Protein AF-A0A2D7VZ46-F1 (afdb_monomer_lite)

Radius of gyration: 27.9 Å; chains: 1; bounding box: 77×89×72 Å

Sequence (315 aa):
MMPGIFTQQQQSPNLGEANMAHLMALSQQGNPTLSHGALIEQATSQAAMQEMAQNQNIEVPKVNFYPSRHPDPRKARKQDIKQAYRLLRPTKRHFLNPWRLFFQRKYRYAKDTGTCVVDGCDCAELIKIENLYAKICDEDTGKSLWEMYWQNPITEEPEAFVARENVTSGRKLRGTYCPEHLHLYHLLVKWEKEQEKMDEANPRRLRDRVKQGVSMVTVPVASVVKKDPTPPMLEKYEPFFAQLQKDANKTDGITIIHHANQLTGLNDVTMVVFDLRIFQHELEMSNTPTAAFQALMEQQMNANTQLQQPSPGDE

Secondary structure (DSSP, 8-state):
-PPP-------PPPGGG--HHHHHHHHTSS-TTS-HHHHHHHHHHHHHHHHHHHHHT-------------SSHHHHHHHHHHHHHHHSSPPBPPTT-HHHHHS---BSS-S-TTBBTTT--BHHHHHHH--HHHH-B-TTT--BHHHHHSB-TTT--B-----EEETTEEEEPS-B--HHHHHHHHHHHHHHHHHHHHHHS-THHHHHHHHTT-------GGGG-------TTTGGGHHHHHHHHHHHTT-TTEEEEEEE-TTT-SEEEEEEEE-HHHHHHHHHHHHS--HHHHHHHHHHHHHHHTT--PPPPP-

Structure (mmCIF, N/CA/C/O backbone):
data_AF-A0A2D7VZ46-F1
#
_entry.id   AF-A0A2D7VZ46-F1
#
loop_
_atom_site.group_PDB
_atom_site.id
_atom_site.type_symbol
_atom_site.label_atom_id
_atom_site.label_alt_id
_atom_site.label_comp_id
_atom_site.label_asym_id
_atom_site.label_entity_id
_atom_site.label_seq_id
_atom_site.pdbx_PDB_ins_code
_atom_site.Cartn_x
_atom_site.Cartn_y
_atom_site.Cartn_z
_atom_site.occupancy
_atom_site.B_iso_or_equiv
_atom_site.auth_seq_id
_atom_site.auth_comp_id
_atom_site.auth_asym_id
_atom_site.auth_atom_id
_atom_site.pdbx_PDB_model_num
ATOM 1 N N . MET A 1 1 ? 7.883 45.590 10.472 1.00 38.81 1 MET A N 1
ATOM 2 C CA . MET A 1 1 ? 8.340 44.701 9.383 1.00 38.81 1 MET A CA 1
ATOM 3 C C . MET A 1 1 ? 9.152 43.586 10.021 1.00 38.81 1 MET A C 1
ATOM 5 O O . MET A 1 1 ? 10.224 43.862 10.533 1.00 38.81 1 MET A O 1
ATOM 9 N N . MET A 1 2 ? 8.588 42.381 10.112 1.00 35.59 2 MET A N 1
ATOM 10 C CA . MET A 1 2 ? 9.277 41.200 10.650 1.00 35.59 2 MET A CA 1
ATOM 11 C C . MET A 1 2 ? 10.018 40.499 9.499 1.00 35.59 2 MET A C 1
ATOM 13 O O . MET A 1 2 ? 9.416 40.345 8.433 1.00 35.59 2 MET A O 1
ATOM 17 N N . PRO A 1 3 ? 11.288 40.097 9.668 1.00 40.53 3 PRO A N 1
ATOM 18 C CA . PRO A 1 3 ? 12.041 39.407 8.629 1.00 40.53 3 PRO A CA 1
ATOM 19 C C . PRO A 1 3 ? 11.469 38.003 8.403 1.00 40.53 3 PRO A C 1
ATOM 21 O O . PRO A 1 3 ? 11.273 37.231 9.341 1.00 40.53 3 PRO A O 1
ATOM 24 N N . GLY A 1 4 ? 11.174 37.690 7.141 1.00 37.03 4 GLY A N 1
ATOM 25 C CA . GLY A 1 4 ? 10.715 36.373 6.722 1.00 37.03 4 GLY A CA 1
ATOM 26 C C . GLY A 1 4 ? 11.811 35.333 6.925 1.00 37.03 4 GLY A C 1
ATOM 27 O O . GLY A 1 4 ? 12.902 35.448 6.369 1.00 37.03 4 GLY A O 1
ATOM 28 N N . ILE A 1 5 ? 11.505 34.307 7.716 1.00 38.38 5 ILE A N 1
ATOM 29 C CA . ILE A 1 5 ? 12.330 33.109 7.849 1.00 38.38 5 ILE A CA 1
ATOM 30 C C . ILE A 1 5 ? 12.202 32.335 6.534 1.00 38.38 5 ILE A C 1
ATOM 32 O O . ILE A 1 5 ? 11.215 31.641 6.296 1.00 38.38 5 ILE A O 1
ATOM 36 N N . PHE A 1 6 ? 13.200 32.481 5.665 1.00 39.78 6 PHE A N 1
ATOM 37 C CA . PHE A 1 6 ? 13.430 31.555 4.566 1.00 39.78 6 PHE A CA 1
ATOM 38 C C . PHE A 1 6 ? 13.901 30.227 5.161 1.00 39.78 6 PHE A C 1
ATOM 40 O O . PHE A 1 6 ? 15.035 30.096 5.617 1.00 39.78 6 PHE A O 1
ATOM 47 N N . THR A 1 7 ? 13.025 29.228 5.171 1.00 38.38 7 THR A N 1
ATOM 48 C CA . THR A 1 7 ? 13.418 27.838 5.382 1.00 38.38 7 THR A CA 1
ATOM 49 C C . THR A 1 7 ? 14.241 27.392 4.177 1.00 38.38 7 THR A C 1
ATOM 51 O O . THR A 1 7 ? 13.708 27.177 3.090 1.00 38.38 7 THR A O 1
ATOM 54 N N . GLN A 1 8 ? 15.559 27.271 4.359 1.00 35.22 8 GLN A N 1
ATOM 55 C CA . GLN A 1 8 ? 16.423 26.558 3.422 1.00 35.22 8 GLN A CA 1
ATOM 56 C C . GLN A 1 8 ? 15.864 25.143 3.233 1.00 35.22 8 GLN A C 1
ATOM 58 O O . GLN A 1 8 ? 15.856 24.334 4.162 1.00 35.22 8 GLN A O 1
ATOM 63 N N . GLN A 1 9 ? 15.383 24.841 2.027 1.00 39.19 9 GLN A N 1
ATOM 64 C CA . GLN A 1 9 ? 15.179 23.467 1.586 1.00 39.19 9 GLN A CA 1
ATOM 65 C C . GLN A 1 9 ? 16.557 22.803 1.510 1.00 39.19 9 GLN A C 1
ATOM 67 O O . GLN A 1 9 ? 17.259 22.916 0.510 1.00 39.19 9 GLN A O 1
ATOM 72 N N . GLN A 1 10 ? 16.962 22.140 2.593 1.00 44.00 10 GLN A N 1
ATOM 73 C CA . GLN A 1 10 ? 18.053 21.172 2.558 1.00 44.00 10 GLN A CA 1
ATOM 74 C C . GLN A 1 10 ? 17.704 20.128 1.493 1.00 44.00 10 GLN A C 1
ATOM 76 O O . GLN A 1 10 ? 16.718 19.397 1.637 1.00 44.00 10 GLN A O 1
ATOM 81 N N . GLN A 1 11 ? 18.490 20.086 0.415 1.00 47.16 11 GLN A N 1
ATOM 82 C CA . GLN A 1 11 ? 18.465 18.987 -0.544 1.00 47.16 11 GLN A CA 1
ATOM 83 C C . GLN A 1 11 ? 18.684 17.701 0.248 1.00 47.16 11 GLN A C 1
ATOM 85 O O . GLN A 1 11 ? 19.738 17.491 0.844 1.00 47.16 11 GLN A O 1
ATOM 90 N N . SER A 1 12 ? 17.622 16.912 0.365 1.00 57.16 12 SER A N 1
ATOM 91 C CA . SER A 1 12 ? 17.642 15.701 1.170 1.00 57.16 12 SER A CA 1
ATOM 92 C C . SER A 1 12 ? 18.398 14.627 0.392 1.00 57.16 12 SER A C 1
ATOM 94 O O . SER A 1 12 ? 18.127 14.464 -0.801 1.00 57.16 12 SER A O 1
ATOM 96 N N . PRO A 1 13 ? 19.357 13.927 1.019 1.00 60.00 13 PRO A N 1
ATOM 97 C CA . PRO A 1 13 ? 20.094 12.877 0.348 1.00 60.00 13 PRO A CA 1
ATOM 98 C C . PRO A 1 13 ? 19.153 11.747 -0.079 1.00 60.00 13 PRO A C 1
ATOM 100 O O . PRO A 1 13 ? 18.067 11.525 0.465 1.00 60.00 13 PRO A O 1
ATOM 103 N N . ASN A 1 14 ? 19.599 11.056 -1.112 1.00 69.12 14 ASN A N 1
ATOM 104 C CA . ASN A 1 14 ? 19.020 9.849 -1.662 1.00 69.12 14 ASN A CA 1
ATOM 105 C C . ASN A 1 14 ? 18.855 8.764 -0.581 1.00 69.12 14 ASN A C 1
ATOM 107 O O . ASN A 1 14 ? 19.833 8.426 0.071 1.00 69.12 14 ASN A O 1
ATOM 111 N N . LEU A 1 15 ? 17.661 8.170 -0.428 1.00 66.56 15 LEU A N 1
ATOM 112 C CA . LEU A 1 15 ? 17.420 7.137 0.600 1.00 66.56 15 LEU A CA 1
ATOM 113 C C . LEU A 1 15 ? 18.315 5.896 0.437 1.00 66.56 15 LEU A C 1
ATOM 115 O O . LEU A 1 15 ? 18.923 5.470 1.410 1.00 66.56 15 LEU A O 1
ATOM 119 N N . GLY A 1 16 ? 18.475 5.376 -0.784 1.00 63.00 16 GLY A N 1
ATOM 120 C CA . GLY A 1 16 ? 19.401 4.262 -1.053 1.00 63.00 16 GLY A CA 1
ATOM 121 C C . GLY A 1 16 ? 20.890 4.544 -0.781 1.00 63.00 16 GLY A C 1
ATOM 122 O O . GLY A 1 16 ? 21.670 3.609 -0.697 1.00 63.00 16 GLY A O 1
ATOM 123 N N . GLU A 1 17 ? 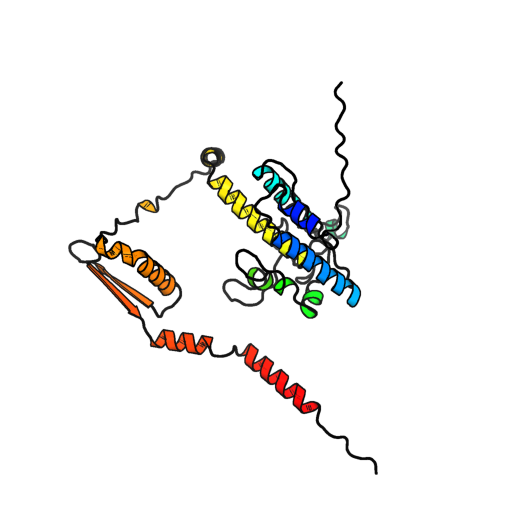21.291 5.809 -0.610 1.00 70.56 17 GLU A N 1
ATOM 124 C CA . GLU A 1 17 ? 22.666 6.215 -0.255 1.00 70.56 17 GLU A CA 1
ATOM 125 C C . GLU A 1 17 ? 22.731 6.813 1.163 1.00 70.56 17 GLU A C 1
ATOM 127 O O . GLU A 1 17 ? 23.768 7.317 1.602 1.00 70.56 17 GLU A O 1
ATOM 132 N N . ALA A 1 18 ? 21.606 6.820 1.885 1.00 73.25 18 ALA A N 1
ATOM 133 C CA . ALA A 1 18 ? 21.522 7.441 3.191 1.00 73.25 18 ALA A CA 1
ATOM 134 C C . ALA A 1 18 ? 22.285 6.603 4.219 1.00 73.25 18 ALA A C 1
ATOM 136 O O . ALA A 1 18 ? 22.065 5.404 4.372 1.00 73.25 18 ALA A O 1
ATOM 137 N N . ASN A 1 19 ? 23.161 7.262 4.977 1.00 78.94 19 ASN A N 1
ATOM 138 C CA . ASN A 1 19 ? 23.841 6.632 6.100 1.00 78.94 19 ASN A CA 1
ATOM 139 C C . ASN A 1 19 ? 22.804 6.170 7.147 1.00 78.94 19 ASN A C 1
ATOM 141 O O . ASN A 1 19 ? 21.803 6.853 7.373 1.00 78.94 19 ASN A O 1
ATOM 145 N N . MET A 1 20 ? 23.057 5.052 7.830 1.00 76.62 20 MET A N 1
ATOM 146 C CA . MET A 1 20 ? 22.178 4.484 8.861 1.00 76.62 20 MET A CA 1
ATOM 147 C C . MET A 1 20 ? 21.784 5.521 9.927 1.00 76.62 20 MET A C 1
ATOM 149 O O . MET A 1 20 ? 20.626 5.596 10.330 1.00 76.62 20 MET A O 1
ATOM 153 N N . ALA A 1 21 ? 22.713 6.399 10.319 1.00 75.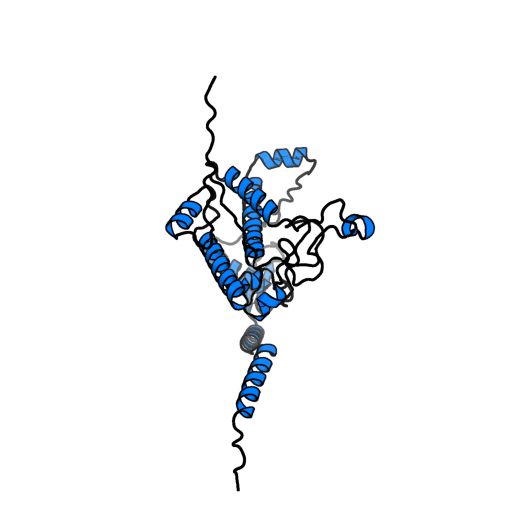38 21 ALA A N 1
ATOM 154 C CA . ALA A 1 21 ? 22.431 7.494 11.249 1.00 75.38 21 ALA A CA 1
ATOM 155 C C . ALA A 1 21 ? 21.380 8.490 10.714 1.00 75.38 21 ALA A C 1
ATOM 157 O O . ALA A 1 21 ? 20.596 9.046 11.482 1.00 75.38 21 ALA A O 1
ATOM 158 N N . HIS A 1 22 ? 21.337 8.708 9.397 1.00 81.44 22 HIS A N 1
ATOM 159 C CA . HIS A 1 22 ? 20.335 9.555 8.754 1.00 81.44 22 HIS A CA 1
ATOM 160 C C . HIS A 1 22 ? 18.960 8.882 8.728 1.00 81.44 22 HIS A C 1
ATOM 162 O O . HIS A 1 22 ? 17.966 9.534 9.041 1.00 81.44 22 HIS A O 1
ATOM 168 N N . LEU A 1 23 ? 18.899 7.581 8.422 1.00 80.12 23 LEU A N 1
ATOM 169 C CA . LEU A 1 23 ? 17.650 6.811 8.459 1.00 80.12 23 LEU A CA 1
ATOM 170 C C . LEU A 1 23 ? 17.063 6.765 9.877 1.00 80.12 23 LEU A C 1
ATOM 172 O O . LEU A 1 23 ? 15.869 6.996 10.053 1.00 80.12 23 LEU A O 1
ATOM 176 N N . MET A 1 24 ? 17.910 6.589 10.896 1.00 81.88 24 MET A N 1
ATOM 177 C CA . MET A 1 24 ? 17.502 6.654 12.303 1.00 81.88 24 MET A CA 1
ATOM 178 C C . MET A 1 24 ? 17.000 8.046 12.707 1.00 81.88 24 MET A C 1
ATOM 180 O O . MET A 1 24 ? 16.018 8.176 13.438 1.00 81.88 24 MET A O 1
ATOM 184 N N . ALA A 1 25 ? 17.635 9.110 12.212 1.00 81.00 25 ALA A N 1
ATOM 185 C CA . ALA A 1 25 ? 17.162 10.469 12.454 1.00 81.00 25 ALA A CA 1
ATOM 186 C C . ALA A 1 25 ? 15.801 10.734 11.785 1.00 81.00 25 ALA A C 1
ATOM 188 O O . ALA A 1 25 ? 14.972 11.439 12.358 1.00 81.00 25 ALA A O 1
ATOM 189 N N . LEU A 1 26 ? 15.556 10.168 10.598 1.00 79.81 26 LEU A N 1
ATOM 190 C CA . LEU A 1 26 ? 14.271 10.275 9.902 1.00 79.81 26 LEU A CA 1
ATOM 191 C C . LEU A 1 26 ? 13.167 9.475 10.598 1.00 79.81 26 LEU A C 1
ATOM 193 O O . LEU A 1 26 ? 12.054 9.979 10.712 1.00 79.81 26 LEU A O 1
ATOM 197 N N . SER A 1 27 ? 13.462 8.280 11.118 1.00 80.94 27 SER A N 1
ATOM 198 C CA . SER A 1 27 ? 12.465 7.474 11.837 1.00 80.94 27 SER A CA 1
ATOM 199 C C . SER A 1 27 ? 12.019 8.118 13.151 1.00 80.94 27 SER A C 1
ATOM 201 O O . SER A 1 27 ? 10.898 7.917 13.600 1.00 80.94 27 SER A O 1
ATOM 203 N N . GLN A 1 28 ? 12.884 8.916 13.784 1.00 79.00 28 GLN A N 1
ATOM 204 C CA . GLN A 1 28 ? 12.527 9.674 14.989 1.00 79.00 28 GLN A CA 1
ATOM 205 C C . GLN A 1 28 ? 11.705 10.939 14.681 1.00 79.00 28 GLN A C 1
ATOM 207 O O . GLN A 1 28 ? 11.200 11.589 15.599 1.00 79.00 28 GLN A O 1
ATOM 212 N N . GLN A 1 29 ? 11.560 11.315 13.406 1.00 71.62 29 GLN A N 1
ATOM 213 C CA . GLN A 1 29 ? 10.872 12.538 13.006 1.00 71.62 29 GLN A CA 1
ATOM 214 C C . GLN A 1 29 ? 9.389 12.289 12.701 1.00 71.62 29 GLN A C 1
ATOM 216 O O . GLN A 1 29 ? 9.016 11.727 11.678 1.00 71.62 29 GLN A O 1
ATOM 221 N N . GLY A 1 30 ? 8.534 12.815 13.583 1.00 56.03 30 GLY A N 1
ATOM 222 C CA . GLY A 1 30 ? 7.168 13.264 13.282 1.00 56.03 30 GLY A CA 1
ATOM 223 C C . GLY A 1 30 ? 6.079 12.194 13.184 1.00 56.03 30 GLY A C 1
ATOM 224 O O . GLY A 1 30 ? 4.978 12.427 13.687 1.00 56.03 30 GLY A O 1
ATOM 225 N N . ASN A 1 31 ? 6.350 11.032 12.589 1.00 70.19 31 ASN A N 1
ATOM 226 C CA . ASN A 1 31 ? 5.349 9.979 12.435 1.00 70.19 31 ASN A CA 1
ATOM 227 C C . ASN A 1 31 ? 5.753 8.697 13.184 1.00 70.19 31 ASN A C 1
ATOM 229 O O . ASN A 1 31 ? 6.589 7.949 12.686 1.00 70.19 31 ASN A O 1
ATOM 233 N N . PRO A 1 32 ? 5.143 8.392 14.349 1.00 67.69 32 PRO A N 1
ATOM 234 C CA . PRO A 1 32 ? 5.510 7.219 15.151 1.00 67.69 32 PRO A CA 1
ATOM 235 C C . PRO A 1 32 ? 5.178 5.882 14.470 1.00 67.69 32 PRO A C 1
ATOM 237 O O . PRO A 1 32 ? 5.531 4.830 14.985 1.00 67.69 32 PRO A O 1
ATOM 240 N N . THR A 1 33 ? 4.464 5.921 13.345 1.00 70.06 33 THR A N 1
ATOM 241 C CA . THR A 1 33 ? 3.973 4.749 12.613 1.00 70.06 33 THR A CA 1
ATOM 242 C C . THR A 1 33 ? 4.889 4.366 11.456 1.00 70.06 33 THR A C 1
ATOM 244 O O . THR A 1 33 ? 4.681 3.333 10.826 1.00 70.06 33 THR A O 1
ATOM 247 N N . LEU A 1 34 ? 5.879 5.207 11.149 1.00 75.44 34 LEU A N 1
ATOM 248 C CA . LEU A 1 34 ? 6.966 4.860 10.254 1.00 75.44 34 LEU A CA 1
ATOM 249 C C . LEU A 1 34 ? 8.152 4.426 11.112 1.00 75.44 34 LEU A C 1
ATOM 251 O O . LEU A 1 34 ? 8.887 5.249 11.660 1.00 75.44 34 LEU A O 1
ATOM 255 N N . SER A 1 35 ? 8.304 3.116 11.249 1.00 80.88 35 SER A N 1
ATOM 256 C CA . SER A 1 35 ? 9.401 2.529 11.997 1.00 80.88 35 SER A CA 1
ATOM 257 C C . SER A 1 35 ? 10.734 2.721 11.270 1.00 80.88 35 SER A C 1
ATOM 259 O O . SER A 1 35 ? 10.824 2.985 10.068 1.00 80.88 35 SER A O 1
ATOM 261 N N . HIS A 1 36 ? 11.809 2.583 12.038 1.00 82.12 36 HIS A N 1
ATOM 262 C CA . HIS A 1 36 ? 13.161 2.577 11.500 1.00 82.12 36 HIS A CA 1
ATOM 263 C C . HIS A 1 36 ? 13.390 1.423 10.517 1.00 82.12 36 HIS A C 1
ATOM 265 O O . HIS A 1 36 ? 14.075 1.619 9.515 1.00 82.12 36 HIS A O 1
ATOM 271 N N . GLY A 1 37 ? 12.821 0.244 10.779 1.00 81.56 37 GLY A N 1
ATOM 272 C CA . GLY A 1 37 ? 13.007 -0.894 9.888 1.00 81.56 37 GLY A CA 1
ATOM 273 C C . GLY A 1 37 ? 12.245 -0.722 8.573 1.00 81.56 37 GLY A C 1
ATOM 274 O O . GLY A 1 37 ? 12.857 -0.951 7.540 1.00 81.56 37 GLY A O 1
ATOM 275 N N . ALA A 1 38 ? 11.044 -0.129 8.556 1.00 80.56 38 ALA A N 1
ATOM 276 C CA . ALA A 1 38 ? 10.352 0.216 7.307 1.00 80.56 38 ALA A CA 1
ATOM 277 C C . ALA A 1 38 ? 11.201 1.132 6.398 1.00 80.56 38 ALA A C 1
ATOM 279 O O . ALA A 1 38 ? 11.242 0.967 5.179 1.00 80.56 38 ALA A O 1
ATOM 280 N N . LEU A 1 39 ? 11.942 2.084 6.982 1.00 81.81 39 LEU A N 1
ATOM 281 C CA . LEU A 1 39 ? 12.882 2.923 6.228 1.00 81.81 39 LEU A CA 1
ATOM 282 C C . LEU A 1 39 ? 14.112 2.149 5.729 1.00 81.81 39 LEU A C 1
ATOM 284 O O . LEU A 1 39 ? 14.588 2.417 4.624 1.00 81.81 39 LEU A O 1
ATOM 288 N N . ILE A 1 40 ? 14.628 1.202 6.516 1.00 84.12 40 ILE A N 1
ATOM 289 C CA . ILE A 1 40 ? 15.721 0.315 6.089 1.00 84.12 40 ILE A CA 1
ATOM 290 C C . ILE A 1 40 ? 15.256 -0.607 4.965 1.00 84.12 40 ILE A C 1
ATOM 292 O O . ILE A 1 40 ? 15.974 -0.779 3.986 1.00 84.12 40 ILE A O 1
ATOM 296 N N . GLU A 1 41 ? 14.068 -1.186 5.062 1.00 82.56 41 GLU A N 1
ATOM 297 C CA . GLU A 1 41 ? 13.484 -2.036 4.026 1.00 82.56 41 GLU A CA 1
ATOM 298 C C . GLU A 1 41 ? 13.310 -1.262 2.724 1.00 82.56 41 GLU A C 1
ATOM 300 O O . GLU A 1 41 ? 13.690 -1.740 1.656 1.00 82.56 41 GLU A O 1
ATOM 305 N N . GLN A 1 42 ? 12.842 -0.016 2.798 1.00 81.50 42 GLN A N 1
ATOM 306 C CA . GLN A 1 42 ? 12.776 0.844 1.622 1.00 81.50 42 GLN A CA 1
ATOM 307 C C . GLN A 1 42 ? 14.172 1.135 1.039 1.00 81.50 42 GLN A C 1
ATOM 309 O O . GLN A 1 42 ? 14.348 1.096 -0.181 1.00 81.50 42 GLN A O 1
ATOM 314 N N . ALA A 1 43 ? 15.175 1.399 1.883 1.00 82.75 43 ALA A N 1
ATOM 315 C CA . ALA A 1 43 ? 16.547 1.657 1.439 1.00 82.75 43 ALA A CA 1
ATOM 316 C C . ALA A 1 43 ? 17.218 0.411 0.828 1.00 82.75 43 ALA A C 1
ATOM 318 O O . ALA A 1 43 ? 17.878 0.505 -0.206 1.00 82.75 43 ALA A O 1
ATOM 319 N N . THR A 1 44 ? 17.014 -0.763 1.424 1.00 82.62 44 THR A N 1
ATOM 320 C CA . THR A 1 44 ? 17.530 -2.049 0.924 1.00 82.62 44 THR A CA 1
ATOM 321 C C . THR A 1 44 ? 16.847 -2.455 -0.377 1.00 82.62 44 THR A C 1
ATOM 323 O O . THR A 1 44 ? 17.526 -2.877 -1.310 1.00 82.62 44 THR A O 1
ATOM 326 N N . SER A 1 45 ? 15.536 -2.231 -0.497 1.00 77.00 45 SER A N 1
ATOM 327 C CA . SER A 1 45 ? 14.790 -2.424 -1.747 1.00 77.00 45 SER A CA 1
ATOM 328 C C . SER A 1 45 ? 15.321 -1.530 -2.867 1.00 77.00 45 SER A C 1
ATOM 330 O O . SER A 1 45 ? 15.499 -1.991 -3.993 1.00 77.00 45 SER A O 1
ATOM 332 N N . GLN A 1 46 ? 15.626 -0.267 -2.545 1.00 82.75 46 GLN A N 1
ATOM 333 C CA . GLN A 1 46 ? 16.246 0.683 -3.473 1.00 82.75 46 GLN A CA 1
ATOM 334 C C . GLN A 1 46 ? 17.619 0.216 -3.945 1.00 82.75 46 GLN A C 1
ATOM 336 O O . GLN A 1 46 ? 17.906 0.282 -5.139 1.00 82.75 46 GLN A O 1
ATOM 341 N N . ALA A 1 47 ? 18.461 -0.248 -3.022 1.00 83.62 47 ALA A N 1
ATOM 342 C CA . ALA A 1 47 ? 19.792 -0.746 -3.349 1.00 83.62 47 ALA A CA 1
ATOM 343 C C . ALA A 1 47 ? 19.718 -1.991 -4.248 1.00 83.62 47 ALA A C 1
ATOM 345 O O . ALA A 1 47 ? 20.353 -2.018 -5.300 1.00 83.62 47 ALA A O 1
ATOM 346 N N . ALA A 1 48 ? 18.873 -2.965 -3.895 1.00 82.00 48 ALA A N 1
ATOM 347 C CA . ALA A 1 48 ? 18.686 -4.187 -4.677 1.00 82.00 48 ALA A CA 1
ATOM 348 C C . ALA A 1 48 ? 18.175 -3.888 -6.094 1.00 82.00 48 ALA A C 1
ATOM 350 O O . ALA A 1 48 ? 18.665 -4.437 -7.078 1.00 82.00 48 ALA A O 1
ATOM 351 N N . MET A 1 49 ? 17.224 -2.961 -6.227 1.00 78.69 49 MET A N 1
ATOM 352 C CA . MET A 1 49 ? 16.738 -2.560 -7.544 1.00 78.69 49 MET A CA 1
ATOM 353 C C . MET A 1 49 ? 17.782 -1.808 -8.375 1.00 78.69 49 MET A C 1
ATOM 355 O O . MET A 1 49 ? 17.823 -1.982 -9.591 1.00 78.69 49 MET A O 1
ATOM 359 N N . GLN A 1 50 ? 18.633 -0.992 -7.752 1.00 84.12 50 GLN A N 1
ATOM 360 C CA . GLN A 1 50 ? 19.716 -0.301 -8.457 1.00 84.12 50 GLN A CA 1
ATOM 361 C C . GLN A 1 50 ? 20.799 -1.265 -8.943 1.00 84.12 50 GLN A C 1
ATOM 363 O O . GLN A 1 50 ? 21.293 -1.103 -10.056 1.00 84.12 50 GLN A O 1
ATOM 368 N N . GLU A 1 51 ? 21.140 -2.278 -8.150 1.00 83.25 51 GLU A N 1
ATOM 369 C CA . GLU A 1 51 ? 22.065 -3.335 -8.566 1.00 83.25 51 GLU A CA 1
ATOM 370 C C . GLU A 1 51 ? 21.521 -4.083 -9.793 1.00 83.25 51 GLU A C 1
ATOM 372 O O . GLU A 1 51 ? 22.216 -4.263 -10.793 1.00 83.25 51 GLU A O 1
ATOM 377 N N . MET A 1 52 ? 20.230 -4.417 -9.775 1.00 75.75 52 MET A N 1
ATOM 378 C CA . MET A 1 52 ? 19.553 -5.062 -10.901 1.00 75.75 52 MET A CA 1
ATOM 379 C C . MET A 1 52 ? 19.495 -4.169 -12.145 1.00 75.75 52 MET A C 1
ATOM 381 O O . MET A 1 52 ? 19.731 -4.643 -13.259 1.00 75.75 52 MET A O 1
ATOM 385 N N . ALA A 1 53 ? 19.238 -2.871 -11.959 1.00 79.69 53 ALA A N 1
ATOM 386 C CA . ALA A 1 53 ? 19.265 -1.880 -13.031 1.00 79.69 53 ALA A CA 1
ATOM 387 C C . ALA A 1 53 ? 20.629 -1.843 -13.735 1.00 79.69 53 ALA A C 1
ATOM 389 O O . ALA A 1 53 ? 20.686 -1.831 -14.964 1.00 79.69 53 ALA A O 1
ATOM 390 N N . GLN A 1 54 ? 21.718 -1.868 -12.959 1.00 83.00 54 GLN A N 1
ATOM 391 C CA . GLN A 1 54 ? 23.089 -1.857 -13.478 1.00 83.00 54 GLN A CA 1
ATOM 392 C C . GLN A 1 54 ? 23.442 -3.158 -14.204 1.00 83.00 54 GLN A C 1
ATOM 394 O O . GLN A 1 54 ? 24.044 -3.114 -15.274 1.00 83.00 54 GLN A O 1
ATOM 399 N N . ASN A 1 55 ? 23.032 -4.306 -13.660 1.00 80.94 55 ASN A N 1
ATOM 400 C CA . ASN A 1 55 ? 23.366 -5.614 -14.226 1.00 80.94 55 ASN A CA 1
ATOM 401 C C . ASN A 1 55 ? 22.630 -5.908 -15.542 1.00 80.94 55 ASN A C 1
ATOM 403 O O . ASN A 1 55 ? 23.175 -6.579 -16.415 1.00 80.94 55 ASN A O 1
ATOM 407 N N . GLN A 1 56 ? 21.390 -5.432 -15.682 1.00 73.81 56 GLN A N 1
ATOM 408 C CA . GLN A 1 56 ? 20.495 -5.812 -16.784 1.00 73.81 56 GLN A CA 1
ATOM 409 C C . GLN A 1 56 ? 20.129 -4.641 -17.711 1.00 73.81 56 GLN A C 1
ATOM 411 O O . GLN A 1 56 ? 19.339 -4.816 -18.635 1.00 73.81 56 GLN A O 1
ATOM 416 N N . ASN A 1 57 ? 20.700 -3.448 -17.491 1.00 73.50 57 ASN A N 1
ATOM 417 C CA . ASN A 1 57 ? 20.365 -2.210 -18.211 1.00 73.50 57 ASN A CA 1
ATOM 418 C C . ASN A 1 57 ? 18.860 -1.873 -18.190 1.00 73.50 57 ASN A C 1
ATOM 420 O O . ASN A 1 57 ? 18.315 -1.346 -19.161 1.00 73.50 57 ASN A O 1
ATOM 424 N N . ILE A 1 58 ? 18.179 -2.179 -17.083 1.00 75.69 58 ILE A N 1
ATOM 425 C CA . ILE A 1 58 ? 16.758 -1.865 -16.891 1.00 75.69 58 ILE A CA 1
ATOM 426 C C . ILE A 1 58 ? 16.652 -0.508 -16.193 1.00 75.69 58 ILE A C 1
ATOM 428 O O . ILE A 1 58 ? 17.296 -0.270 -15.174 1.00 75.69 58 ILE A O 1
ATOM 432 N N . GLU A 1 59 ? 15.811 0.391 -16.704 1.00 69.31 59 GLU A N 1
ATOM 433 C CA . GLU A 1 59 ? 15.522 1.656 -16.027 1.00 69.31 59 GLU A CA 1
ATOM 434 C C . GLU A 1 59 ? 14.669 1.393 -14.780 1.00 69.31 59 GLU A C 1
ATOM 436 O O . GLU A 1 59 ? 13.458 1.162 -14.872 1.00 69.31 59 GLU A O 1
ATOM 441 N N . VAL A 1 60 ? 15.302 1.432 -13.603 1.00 70.38 60 VAL A N 1
ATOM 442 C CA . VAL A 1 60 ? 14.586 1.327 -12.332 1.00 70.38 60 VAL A CA 1
ATOM 443 C C . VAL A 1 60 ? 14.341 2.719 -11.736 1.00 70.38 60 VAL A C 1
ATOM 445 O O . VAL A 1 60 ? 15.277 3.439 -11.382 1.00 70.38 60 VAL A O 1
ATOM 448 N N . PRO A 1 61 ? 13.071 3.122 -11.619 1.00 70.69 61 PRO A N 1
ATOM 449 C CA . PRO A 1 61 ? 12.674 4.388 -11.033 1.00 70.69 61 PRO A CA 1
ATOM 450 C C . PRO A 1 61 ? 12.774 4.347 -9.510 1.00 70.69 61 PRO A C 1
ATOM 452 O O . PRO A 1 61 ? 12.400 3.375 -8.862 1.00 70.69 61 PRO A O 1
ATOM 455 N N . LYS A 1 62 ? 13.231 5.463 -8.944 1.00 78.44 62 LYS A N 1
ATOM 456 C CA . LYS A 1 62 ? 13.430 5.634 -7.508 1.00 78.44 62 LYS A CA 1
ATOM 457 C C . LYS A 1 62 ? 12.295 6.422 -6.863 1.00 78.44 62 LYS A C 1
ATOM 459 O O . LYS A 1 62 ? 11.980 7.537 -7.296 1.00 78.44 62 LYS A O 1
ATOM 464 N N . VAL A 1 63 ? 11.747 5.903 -5.769 1.00 80.06 63 VAL A N 1
ATOM 465 C CA . VAL A 1 63 ? 10.688 6.551 -4.990 1.00 80.06 63 VAL A CA 1
ATOM 466 C C . VAL A 1 63 ? 11.288 7.300 -3.803 1.00 80.06 63 VAL A C 1
ATOM 468 O O . VAL A 1 63 ? 11.592 6.745 -2.748 1.00 80.06 63 VAL A O 1
ATOM 471 N N . ASN A 1 64 ? 11.427 8.615 -3.958 1.00 81.62 64 ASN A N 1
ATOM 472 C CA . ASN A 1 64 ? 11.887 9.499 -2.887 1.00 81.62 64 ASN A CA 1
ATOM 473 C C . ASN A 1 64 ? 10.716 9.878 -1.965 1.00 81.62 64 ASN A C 1
ATOM 475 O O . ASN A 1 64 ? 10.044 10.897 -2.164 1.00 81.62 64 ASN A O 1
ATOM 479 N N . PHE A 1 65 ? 10.454 9.040 -0.964 1.00 84.00 65 PHE A N 1
ATOM 480 C CA . PHE A 1 65 ? 9.528 9.353 0.122 1.00 84.00 65 PHE A CA 1
ATOM 481 C C . PHE A 1 65 ? 10.298 9.944 1.309 1.00 84.00 65 PHE A C 1
ATOM 483 O O . PHE A 1 65 ? 11.335 9.423 1.692 1.00 84.00 65 PHE A O 1
ATOM 490 N N . TYR A 1 66 ? 9.800 11.031 1.895 1.00 82.81 66 TYR A N 1
ATOM 491 C CA . TYR A 1 66 ? 10.422 11.652 3.065 1.00 82.81 66 TYR A CA 1
ATOM 492 C C . TYR A 1 66 ? 9.355 11.875 4.128 1.00 82.81 66 TYR A C 1
ATOM 494 O O . TYR A 1 66 ? 8.361 12.530 3.814 1.00 82.81 66 TYR A O 1
ATOM 502 N N . PRO A 1 67 ? 9.551 11.382 5.358 1.00 84.31 67 PRO A N 1
ATOM 503 C CA . PRO A 1 67 ? 8.579 11.566 6.428 1.00 84.31 67 PRO A CA 1
ATOM 504 C C . PRO A 1 67 ? 8.428 13.045 6.788 1.00 84.31 67 PRO A C 1
ATOM 506 O O . PRO A 1 67 ? 9.396 13.817 6.771 1.00 84.31 67 PRO A O 1
ATOM 509 N N . SER A 1 68 ? 7.210 13.459 7.121 1.00 86.06 68 SER A N 1
ATOM 510 C CA . SER A 1 68 ? 6.927 14.824 7.538 1.00 86.06 68 SER A CA 1
ATOM 511 C C . SER A 1 68 ? 7.593 15.148 8.874 1.00 86.06 68 SER A C 1
ATOM 513 O O . SER A 1 68 ? 7.440 14.448 9.870 1.00 86.06 68 SER A O 1
ATOM 515 N N . ARG A 1 69 ? 8.252 16.310 8.929 1.00 84.75 69 ARG A N 1
ATOM 516 C CA . ARG A 1 69 ? 8.867 16.866 10.147 1.00 84.75 69 ARG A CA 1
ATOM 517 C C . ARG A 1 69 ? 7.886 17.648 11.026 1.00 84.75 69 ARG A C 1
ATOM 519 O O . ARG A 1 69 ? 8.300 18.478 11.834 1.00 84.75 69 ARG A O 1
ATOM 526 N N . HIS A 1 70 ? 6.582 17.479 10.823 1.00 85.25 70 HIS A N 1
ATOM 527 C CA . HIS A 1 70 ? 5.591 18.245 11.568 1.00 85.25 70 HIS A CA 1
ATOM 528 C C . HIS A 1 70 ? 5.577 17.808 13.053 1.00 85.25 70 HIS A C 1
ATOM 530 O O . HIS A 1 70 ? 5.532 16.611 13.320 1.00 85.25 70 HIS A O 1
ATOM 536 N N . PRO A 1 71 ? 5.570 18.740 14.032 1.00 84.75 71 PRO A N 1
ATOM 537 C CA . PRO A 1 71 ? 5.658 18.393 15.460 1.00 84.75 71 PRO A CA 1
ATOM 538 C C . PRO A 1 71 ? 4.433 17.630 15.987 1.00 84.75 71 PRO A C 1
ATOM 540 O O . PRO A 1 71 ? 4.539 16.814 16.892 1.00 84.75 71 PRO A O 1
ATOM 543 N N . ASP A 1 72 ? 3.253 17.912 15.433 1.00 87.19 72 ASP A N 1
ATOM 544 C CA . ASP A 1 72 ? 2.012 17.194 15.745 1.00 87.19 72 ASP A CA 1
ATOM 545 C C . ASP A 1 72 ? 1.887 15.918 14.881 1.00 87.19 72 ASP A C 1
ATOM 547 O O . ASP A 1 72 ? 1.760 16.053 13.653 1.00 87.19 72 ASP A O 1
ATOM 551 N N . PRO A 1 73 ? 1.857 14.708 15.480 1.00 85.81 73 PRO A N 1
ATOM 552 C CA . PRO A 1 73 ? 1.883 13.438 14.749 1.00 85.81 73 PRO A CA 1
ATOM 553 C C . PRO A 1 73 ? 0.650 13.235 13.865 1.00 85.81 73 PRO A C 1
ATOM 555 O O . PRO A 1 73 ? 0.724 12.625 12.799 1.00 85.81 73 PRO A O 1
ATOM 558 N N . ARG A 1 74 ? -0.500 13.810 14.246 1.00 86.00 74 ARG A N 1
ATOM 559 C CA . ARG A 1 74 ? -1.722 13.735 13.427 1.00 86.00 74 ARG A CA 1
ATOM 560 C C . ARG A 1 74 ? -1.579 14.511 12.126 1.00 86.00 74 ARG A C 1
ATOM 562 O O . ARG A 1 74 ? -2.096 14.100 11.088 1.00 86.00 74 ARG A O 1
ATOM 569 N N . LYS A 1 75 ? -0.917 15.666 12.182 1.00 89.00 75 LYS A N 1
ATOM 570 C CA . LYS A 1 75 ? -0.675 16.504 11.004 1.00 89.00 75 LYS A CA 1
ATOM 571 C C . LYS A 1 75 ? 0.469 15.948 10.163 1.00 89.00 75 LYS A C 1
ATOM 573 O O . LYS A 1 75 ? 0.335 15.984 8.943 1.00 89.00 75 LYS A O 1
ATOM 578 N N . ALA A 1 76 ? 1.512 15.399 10.791 1.00 88.56 76 ALA A N 1
ATOM 579 C CA . ALA A 1 76 ? 2.594 14.696 10.103 1.00 88.56 76 ALA A CA 1
ATOM 580 C C . ALA A 1 76 ? 2.034 13.561 9.236 1.00 88.56 76 ALA A C 1
ATOM 582 O O . ALA A 1 76 ? 2.155 13.605 8.016 1.00 88.56 76 ALA A O 1
ATOM 583 N N . ARG A 1 77 ? 1.241 12.662 9.831 1.00 89.38 77 ARG A N 1
ATOM 584 C CA . ARG A 1 77 ? 0.596 11.554 9.111 1.00 89.38 77 ARG A CA 1
ATOM 585 C C . ARG A 1 77 ? -0.278 12.011 7.944 1.00 89.38 77 ARG A C 1
ATOM 587 O O . ARG A 1 77 ? -0.223 11.439 6.863 1.00 89.38 77 ARG A O 1
ATOM 594 N N . LYS A 1 78 ? -1.080 13.067 8.122 1.00 91.06 78 LYS A N 1
ATOM 595 C CA . LYS A 1 78 ? -1.902 13.617 7.024 1.00 91.06 78 LYS A CA 1
ATOM 596 C C . LYS A 1 78 ? -1.050 14.149 5.871 1.00 91.06 78 LYS A C 1
ATOM 598 O O . LYS A 1 78 ? -1.471 14.069 4.716 1.00 91.06 78 LYS A O 1
ATOM 603 N N . GLN A 1 79 ? 0.114 14.723 6.171 1.00 91.69 79 GLN A N 1
ATOM 604 C CA . GLN A 1 79 ? 1.061 15.167 5.152 1.00 91.69 79 GLN A CA 1
ATOM 605 C C . GLN A 1 79 ? 1.717 13.973 4.453 1.00 91.69 79 GLN A C 1
ATOM 607 O O . GLN A 1 79 ? 1.742 13.966 3.223 1.00 91.69 79 GLN A O 1
ATOM 612 N N . ASP A 1 80 ? 2.120 12.951 5.207 1.00 91.50 80 ASP A N 1
ATOM 613 C CA . ASP A 1 80 ? 2.698 11.703 4.695 1.00 91.50 80 ASP A CA 1
ATOM 614 C C . ASP A 1 80 ? 1.731 10.976 3.759 1.00 91.50 80 ASP A C 1
ATOM 616 O O . ASP A 1 80 ? 2.072 10.674 2.618 1.00 91.50 80 ASP A O 1
ATOM 620 N N . ILE A 1 81 ? 0.474 10.803 4.181 1.00 93.44 81 ILE A N 1
ATOM 621 C CA . ILE A 1 81 ? -0.603 10.235 3.360 1.00 93.44 81 ILE A CA 1
ATOM 622 C C . ILE A 1 81 ? -0.759 11.042 2.070 1.00 93.44 81 ILE A C 1
ATOM 624 O O . ILE A 1 81 ? -0.780 10.487 0.972 1.00 93.44 81 ILE A O 1
ATOM 628 N N . LYS A 1 82 ? -0.820 12.376 2.164 1.00 94.44 82 LYS A N 1
ATOM 629 C CA . LYS A 1 82 ? -0.956 13.246 0.987 1.00 94.44 82 LYS A CA 1
ATOM 630 C C . LYS A 1 82 ? 0.245 13.130 0.042 1.00 94.44 82 LYS A C 1
ATOM 632 O O . LYS A 1 82 ? 0.062 13.202 -1.177 1.00 94.44 82 LYS A O 1
ATOM 637 N N . GLN A 1 83 ? 1.451 12.971 0.581 1.00 93.44 83 GLN A N 1
ATOM 638 C CA . GLN A 1 83 ? 2.669 12.757 -0.193 1.00 93.44 83 GLN A CA 1
ATOM 639 C C . GLN A 1 83 ? 2.660 11.390 -0.875 1.00 93.44 83 GLN A C 1
ATOM 641 O O . GLN A 1 83 ? 2.870 11.333 -2.085 1.00 93.44 83 GLN A O 1
ATOM 646 N N . ALA A 1 84 ? 2.320 10.321 -0.156 1.00 93.75 84 ALA A N 1
ATOM 647 C CA . ALA A 1 84 ? 2.184 8.981 -0.716 1.00 93.75 84 ALA A CA 1
ATOM 648 C C . ALA A 1 84 ? 1.147 8.951 -1.849 1.00 93.75 84 ALA A C 1
ATOM 650 O O . ALA A 1 84 ? 1.449 8.493 -2.947 1.00 93.75 84 ALA A O 1
ATOM 651 N N . TYR A 1 85 ? -0.022 9.575 -1.668 1.00 95.19 85 TYR A N 1
ATOM 652 C CA . TYR A 1 85 ? -1.009 9.742 -2.743 1.00 95.19 85 TYR A CA 1
ATOM 653 C C . TYR A 1 85 ? -0.474 10.494 -3.961 1.00 95.19 85 TYR A C 1
ATOM 655 O O . TYR A 1 85 ? -0.921 10.254 -5.083 1.00 95.19 85 TYR A O 1
ATOM 663 N N . ARG A 1 86 ? 0.428 11.459 -3.765 1.00 93.75 86 ARG A N 1
ATOM 664 C CA . ARG A 1 86 ? 1.035 12.202 -4.871 1.00 93.75 86 ARG A CA 1
ATOM 665 C C . ARG A 1 86 ? 2.022 11.331 -5.643 1.00 93.75 86 ARG A C 1
ATOM 667 O O . ARG A 1 86 ? 2.029 11.427 -6.866 1.00 93.75 86 ARG A O 1
ATOM 674 N N . LEU A 1 87 ? 2.809 10.520 -4.941 1.00 92.62 87 LEU A N 1
ATOM 675 C CA . LEU A 1 87 ? 3.816 9.636 -5.529 1.00 92.62 87 LEU A CA 1
ATOM 676 C C . LEU A 1 87 ? 3.184 8.414 -6.206 1.00 92.62 87 LEU A C 1
ATOM 678 O O . LEU A 1 87 ? 3.578 8.063 -7.304 1.00 92.62 87 LEU A O 1
ATOM 682 N N . LEU A 1 88 ? 2.137 7.832 -5.622 1.00 94.75 88 LEU A N 1
ATOM 683 C CA . LEU A 1 88 ? 1.465 6.633 -6.145 1.00 94.75 88 LEU A CA 1
ATOM 684 C C . LEU A 1 88 ? 0.452 6.912 -7.261 1.00 94.75 88 LEU A C 1
ATOM 686 O O . LEU A 1 88 ? -0.163 5.988 -7.806 1.00 94.75 88 LEU A O 1
ATOM 690 N N . ARG A 1 89 ? 0.216 8.189 -7.585 1.00 94.38 89 ARG A N 1
ATOM 691 C CA . ARG A 1 89 ? -0.762 8.577 -8.602 1.00 94.38 89 ARG A CA 1
ATOM 692 C C . ARG A 1 89 ? -0.294 8.111 -9.983 1.00 94.38 89 ARG A C 1
ATOM 694 O O . ARG A 1 89 ? 0.767 8.542 -10.429 1.00 94.38 89 ARG A O 1
ATOM 701 N N . PRO A 1 90 ? -1.116 7.336 -10.714 1.00 94.50 90 PRO A N 1
ATOM 702 C CA . PRO A 1 90 ? -0.767 6.890 -12.056 1.00 94.50 90 PRO A CA 1
ATOM 703 C C . PRO A 1 90 ? -0.473 8.064 -12.993 1.00 94.50 90 PRO A C 1
ATOM 705 O O . PRO A 1 90 ? -1.226 9.051 -13.031 1.00 94.50 90 PRO A O 1
ATOM 708 N N . THR A 1 91 ? 0.580 7.940 -13.801 1.00 93.12 91 THR A N 1
ATOM 709 C CA . THR A 1 91 ? 1.011 9.021 -14.691 1.00 93.12 91 THR A CA 1
ATOM 710 C C . THR A 1 91 ? -0.007 9.245 -15.805 1.00 93.12 91 THR A C 1
ATOM 712 O O . THR A 1 91 ? -0.309 8.372 -16.630 1.00 93.12 91 THR A O 1
ATOM 715 N N . LYS A 1 92 ? -0.562 10.460 -15.835 1.00 92.81 92 LYS A N 1
ATOM 716 C CA . LYS A 1 92 ? -1.559 10.884 -16.824 1.00 92.81 92 LYS A CA 1
ATOM 717 C C . LYS A 1 92 ? -0.869 11.445 -18.060 1.00 92.81 92 LYS A C 1
ATOM 719 O O . LYS A 1 92 ? 0.119 12.166 -17.963 1.00 92.81 92 LYS A O 1
ATOM 724 N N . ARG A 1 93 ? -1.437 11.176 -19.235 1.00 89.88 93 ARG A N 1
ATOM 725 C CA . ARG A 1 93 ? -1.026 11.845 -20.474 1.00 89.88 93 ARG A CA 1
ATOM 726 C C . ARG A 1 93 ? -1.426 13.316 -20.419 1.00 89.88 93 ARG A C 1
ATOM 728 O O . ARG A 1 93 ? -2.479 13.656 -19.866 1.00 89.88 93 ARG A O 1
ATOM 735 N N . HIS A 1 94 ? -0.613 14.173 -21.034 1.00 89.69 94 HIS A N 1
ATOM 736 C CA . HIS A 1 94 ? -0.934 15.589 -21.203 1.00 89.69 94 HIS A CA 1
ATOM 737 C C . HIS A 1 94 ? -2.336 15.763 -21.811 1.00 89.69 94 HIS A C 1
ATOM 739 O O . HIS A 1 94 ? -2.766 14.941 -22.622 1.00 89.69 94 HIS A O 1
ATOM 745 N N . PHE A 1 95 ? -3.069 16.801 -21.401 1.00 87.56 95 PHE A N 1
ATOM 746 C CA . PHE A 1 95 ? -4.468 16.976 -21.809 1.00 87.56 95 PHE A CA 1
ATOM 747 C C . PHE A 1 95 ? -4.624 17.162 -23.327 1.00 87.56 95 PHE A C 1
ATOM 749 O O . PHE A 1 95 ? -5.574 16.636 -23.892 1.00 87.56 95 PHE A O 1
ATOM 756 N N . LEU A 1 96 ? -3.648 17.810 -23.976 1.00 87.62 96 LEU A N 1
ATOM 757 C CA . LEU A 1 96 ? -3.583 17.996 -25.435 1.00 87.62 96 LEU A CA 1
ATOM 758 C C . LEU A 1 96 ? -3.009 16.800 -26.206 1.00 87.62 96 LEU A C 1
ATOM 760 O O . LEU A 1 96 ? -2.802 16.893 -27.410 1.00 87.62 96 LEU A O 1
ATOM 764 N N . ASN A 1 97 ? -2.691 15.684 -25.547 1.00 85.75 97 ASN A N 1
ATOM 765 C CA . ASN A 1 97 ? -2.147 14.539 -26.269 1.00 85.75 97 ASN A CA 1
ATOM 766 C C . ASN A 1 97 ? -3.245 13.942 -27.177 1.00 85.75 97 ASN A C 1
ATOM 768 O O . ASN A 1 97 ? -4.312 13.597 -26.654 1.00 85.75 97 ASN A O 1
ATOM 772 N N . PRO A 1 98 ? -3.002 13.755 -28.490 1.00 85.06 98 PRO A N 1
ATOM 773 C CA . PRO A 1 98 ? -4.001 13.209 -29.411 1.00 85.06 98 PRO A CA 1
ATOM 774 C C . PRO A 1 98 ? -4.508 11.836 -28.955 1.00 85.06 98 PRO A C 1
ATOM 776 O O . PRO A 1 98 ? -5.693 11.546 -29.058 1.00 85.06 98 PRO A O 1
ATOM 779 N N . TRP A 1 99 ? -3.662 11.021 -28.319 1.00 82.25 99 TRP A N 1
ATOM 780 C CA . TRP A 1 99 ? -4.083 9.732 -27.763 1.00 82.25 99 TRP A CA 1
ATOM 781 C C . TRP A 1 99 ? -5.096 9.845 -26.622 1.00 82.25 99 TRP A C 1
ATOM 783 O O . TRP A 1 99 ? -5.907 8.942 -26.413 1.00 82.25 99 TRP A O 1
ATOM 793 N N . ARG A 1 100 ? -5.057 10.944 -25.868 1.00 85.81 100 ARG A N 1
ATOM 794 C CA . ARG A 1 100 ? -6.014 11.209 -24.793 1.00 85.81 100 ARG A CA 1
ATOM 795 C C . ARG A 1 100 ? -7.308 11.816 -25.335 1.00 85.81 100 ARG A C 1
ATOM 797 O O . ARG A 1 100 ? -8.370 11.449 -24.847 1.00 85.81 100 ARG A O 1
ATOM 804 N N . LEU A 1 101 ? -7.206 12.710 -26.317 1.00 81.69 101 LEU A N 1
ATOM 805 C CA . LEU A 1 101 ? -8.344 13.393 -26.939 1.00 81.69 101 LEU A CA 1
ATOM 806 C C . LEU A 1 101 ? -9.158 12.467 -27.853 1.00 81.69 101 LEU A C 1
ATOM 808 O O . LEU A 1 101 ? -10.373 12.407 -27.714 1.00 81.69 101 LEU A O 1
ATOM 812 N N . PHE A 1 102 ? -8.499 11.708 -28.733 1.00 83.50 102 PHE A N 1
ATOM 813 C CA . PHE A 1 102 ? -9.170 10.881 -29.743 1.00 83.50 102 PHE A CA 1
ATOM 814 C C . PHE A 1 102 ? -9.469 9.452 -29.272 1.00 83.50 102 PHE A C 1
ATOM 816 O O . PHE A 1 102 ? -10.503 8.901 -29.628 1.00 83.50 102 PHE A O 1
ATOM 823 N N . PHE A 1 103 ? -8.612 8.852 -28.436 1.00 82.75 103 PHE A N 1
ATOM 824 C CA . PHE A 1 103 ? -8.758 7.449 -28.005 1.00 82.75 103 PHE A CA 1
ATOM 825 C C . PHE A 1 103 ? -9.122 7.285 -26.524 1.00 82.75 103 PHE A C 1
ATOM 827 O O . PHE A 1 103 ? -9.064 6.176 -25.996 1.00 82.75 103 PHE A O 1
ATOM 834 N N . GLN A 1 104 ? -9.433 8.383 -25.822 1.00 82.56 104 GLN A N 1
ATOM 835 C CA . GLN A 1 104 ? -9.775 8.406 -24.390 1.00 82.56 104 GLN A CA 1
ATOM 836 C C . GLN A 1 104 ? -8.745 7.712 -23.468 1.00 82.56 104 GLN A C 1
ATOM 838 O O . GLN A 1 104 ? -9.019 7.428 -22.298 1.00 82.56 104 GLN A O 1
ATOM 843 N N . ARG A 1 105 ? -7.510 7.480 -23.941 1.00 86.00 105 ARG A N 1
ATOM 844 C CA . ARG A 1 105 ? -6.440 6.850 -23.156 1.00 86.00 105 ARG A CA 1
ATOM 845 C C . ARG A 1 105 ? -5.818 7.879 -22.219 1.00 86.00 105 ARG A C 1
ATOM 847 O O . ARG A 1 105 ? -4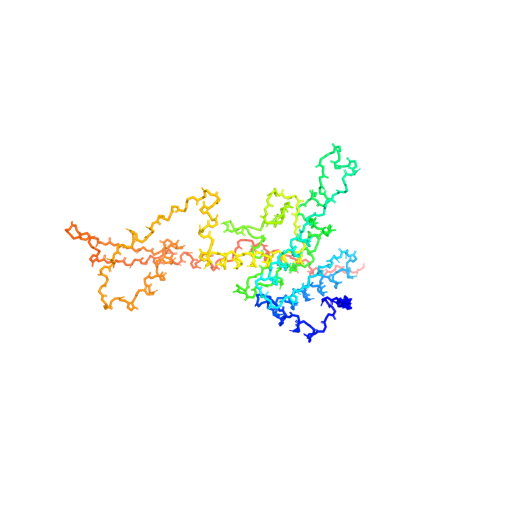.844 8.552 -22.548 1.00 86.00 105 ARG A O 1
ATOM 854 N N . LYS A 1 106 ? -6.404 8.015 -21.030 1.00 88.69 106 LYS A N 1
ATOM 855 C CA . LYS A 1 106 ? -5.989 8.994 -20.011 1.00 88.69 106 LYS A CA 1
ATOM 856 C C . LYS A 1 106 ? -4.599 8.720 -19.429 1.00 88.69 106 LYS A C 1
ATOM 858 O O . LYS A 1 106 ? -3.865 9.668 -19.150 1.00 88.69 106 LYS A O 1
ATOM 863 N N . TYR A 1 107 ? -4.241 7.453 -19.244 1.00 92.56 107 TYR A N 1
ATOM 864 C CA . TYR A 1 107 ? -3.017 7.034 -18.557 1.00 92.56 107 TYR A CA 1
ATOM 865 C C . TYR A 1 107 ? -1.909 6.658 -19.539 1.00 92.56 107 TYR A C 1
ATOM 867 O O . TYR A 1 107 ? -2.169 6.163 -20.640 1.00 92.56 107 TYR A O 1
ATOM 875 N N . ARG A 1 108 ? -0.657 6.947 -19.169 1.00 90.75 108 ARG A N 1
ATOM 876 C CA . ARG A 1 108 ? 0.501 6.684 -20.034 1.00 90.75 108 ARG A CA 1
ATOM 877 C C . ARG A 1 108 ? 0.834 5.193 -20.080 1.00 90.75 108 ARG A C 1
ATOM 879 O O . ARG A 1 108 ? 0.947 4.656 -21.183 1.00 90.75 108 ARG A O 1
ATOM 886 N N . TYR A 1 109 ? 0.890 4.567 -18.906 1.00 91.06 109 TYR A N 1
ATOM 887 C CA . TYR A 1 109 ? 1.419 3.216 -18.686 1.00 91.06 109 TYR A CA 1
ATOM 888 C C . TYR A 1 109 ? 0.355 2.148 -18.392 1.00 91.06 109 TYR A C 1
ATOM 890 O O . TYR A 1 109 ? 0.692 1.005 -18.135 1.00 91.06 109 TYR A O 1
ATOM 898 N N . ALA A 1 110 ? -0.936 2.485 -18.475 1.00 89.06 110 ALA A N 1
ATOM 899 C CA . ALA A 1 110 ? -2.017 1.517 -18.272 1.00 89.06 110 ALA A CA 1
ATOM 900 C C . ALA A 1 110 ? -2.287 0.687 -19.545 1.00 89.06 110 ALA A C 1
ATOM 902 O O . ALA A 1 110 ? -3.340 0.840 -20.174 1.00 89.06 110 ALA A O 1
ATOM 903 N N . LYS A 1 111 ? -1.296 -0.095 -19.984 1.00 84.75 111 LYS A N 1
ATOM 904 C CA . LYS A 1 111 ? -1.389 -0.952 -21.177 1.00 84.75 111 LYS A CA 1
ATOM 905 C C . LYS A 1 111 ? -1.580 -2.415 -20.776 1.00 84.75 111 LYS A C 1
ATOM 907 O O . LYS A 1 111 ? -2.593 -3.008 -21.151 1.00 84.75 111 LYS A O 1
ATOM 912 N N . ASP A 1 112 ? -0.666 -2.917 -19.949 1.00 88.69 112 ASP A N 1
ATOM 913 C CA . ASP A 1 112 ? -0.515 -4.329 -19.597 1.00 88.69 112 ASP A CA 1
ATOM 914 C C . ASP A 1 112 ? -0.430 -4.508 -18.078 1.00 88.69 112 ASP A C 1
ATOM 916 O O . ASP A 1 112 ? -0.119 -3.566 -17.353 1.00 88.69 112 ASP A O 1
ATOM 920 N N . THR A 1 113 ? -0.724 -5.709 -17.578 1.00 88.31 113 THR A N 1
ATOM 921 C CA . THR A 1 113 ? -0.752 -6.006 -16.132 1.00 88.31 113 THR A CA 1
ATOM 922 C C . THR A 1 113 ? 0.635 -6.007 -15.488 1.00 88.31 113 THR A C 1
ATOM 924 O O . THR A 1 113 ? 0.740 -5.728 -14.299 1.00 88.31 113 THR A O 1
ATOM 927 N N . GLY A 1 114 ? 1.686 -6.265 -16.270 1.00 88.75 114 GLY A N 1
ATOM 928 C CA . GLY A 1 114 ? 3.075 -6.324 -15.810 1.00 88.75 114 GLY A CA 1
ATOM 929 C C . GLY A 1 114 ? 3.815 -4.987 -15.777 1.00 88.75 114 GLY A C 1
ATOM 930 O O . GLY A 1 114 ? 4.953 -4.954 -15.340 1.00 88.75 114 GLY A O 1
ATOM 931 N N . THR A 1 115 ? 3.213 -3.878 -16.213 1.00 92.06 115 THR A N 1
ATOM 932 C CA . THR A 1 115 ? 3.889 -2.568 -16.223 1.00 92.06 115 THR A CA 1
ATOM 933 C C . THR A 1 115 ? 3.453 -1.720 -15.036 1.00 92.06 115 THR A C 1
ATOM 935 O O . THR A 1 115 ? 2.261 -1.648 -14.711 1.00 92.06 115 THR A O 1
ATOM 938 N N . CYS A 1 116 ? 4.400 -1.019 -14.412 1.00 93.06 116 CYS A N 1
ATOM 939 C CA . CYS A 1 116 ? 4.075 -0.088 -13.349 1.00 93.06 116 CYS A CA 1
ATOM 940 C C . CYS A 1 116 ? 3.351 1.158 -13.887 1.00 93.06 116 CYS A C 1
ATOM 942 O O . CYS A 1 116 ? 3.784 1.820 -14.832 1.00 93.06 116 CYS A O 1
ATOM 944 N N . VAL A 1 117 ? 2.222 1.511 -13.266 1.00 94.44 117 VAL A N 1
ATOM 945 C CA . VAL A 1 117 ? 1.355 2.607 -13.737 1.00 94.44 117 VAL A CA 1
ATOM 946 C C . VAL A 1 117 ? 1.885 4.015 -13.438 1.00 94.44 117 VAL A C 1
ATOM 948 O O . VAL A 1 117 ? 1.372 4.998 -13.991 1.00 94.44 117 VAL A O 1
ATOM 951 N N . VAL A 1 118 ? 2.867 4.133 -12.543 1.00 93.00 118 VAL A N 1
ATOM 952 C CA . VAL A 1 118 ? 3.428 5.418 -12.103 1.00 93.00 118 VAL A CA 1
ATOM 953 C C . VAL A 1 118 ? 4.595 5.811 -12.994 1.00 93.00 118 VAL A C 1
ATOM 955 O O . VAL A 1 118 ? 4.572 6.873 -13.613 1.00 93.00 118 VAL A O 1
ATOM 958 N N . ASP A 1 119 ? 5.579 4.937 -13.105 1.00 90.38 119 ASP A N 1
ATOM 959 C CA . ASP A 1 119 ? 6.877 5.221 -13.708 1.00 90.38 119 ASP A CA 1
ATOM 960 C C . ASP A 1 119 ? 7.047 4.580 -15.098 1.00 90.38 119 ASP A C 1
ATOM 962 O O . ASP A 1 119 ? 7.690 5.174 -15.965 1.00 90.38 119 ASP A O 1
ATOM 966 N N . GLY A 1 120 ? 6.362 3.462 -15.357 1.00 89.56 120 GLY A N 1
ATOM 967 C CA . GLY A 1 120 ? 6.442 2.692 -16.596 1.00 89.56 120 GLY A CA 1
ATOM 968 C C . GLY A 1 120 ? 7.426 1.522 -16.555 1.00 89.56 120 GLY A C 1
ATOM 969 O O . GLY A 1 120 ? 7.675 0.948 -17.610 1.00 89.56 120 GLY A O 1
ATOM 970 N N . CYS A 1 121 ? 7.969 1.172 -15.385 1.00 88.94 121 CYS A N 1
ATOM 971 C CA . CYS A 1 121 ? 8.910 0.062 -15.222 1.00 88.94 121 CYS A CA 1
ATOM 972 C C . CYS A 1 121 ? 8.250 -1.295 -15.534 1.00 88.94 121 CYS A C 1
ATOM 974 O O . CYS A 1 121 ? 7.090 -1.521 -15.162 1.00 88.94 121 CYS A O 1
ATOM 976 N N . ASP A 1 122 ? 8.975 -2.201 -16.197 1.00 89.12 122 ASP A N 1
ATOM 977 C CA . ASP A 1 122 ? 8.489 -3.550 -16.495 1.00 89.12 122 ASP A CA 1
ATOM 978 C C . ASP A 1 122 ? 8.670 -4.475 -15.283 1.00 89.12 122 ASP A C 1
ATOM 980 O O . ASP A 1 122 ? 9.738 -5.018 -15.005 1.00 89.12 122 ASP A O 1
ATOM 984 N N . CYS A 1 123 ? 7.591 -4.644 -14.525 1.00 88.38 123 CYS A N 1
ATOM 985 C CA . CYS A 1 123 ? 7.576 -5.484 -13.337 1.00 88.38 123 CYS A CA 1
ATOM 986 C C . CYS A 1 123 ? 7.581 -6.973 -13.691 1.00 88.38 123 CYS A C 1
ATOM 988 O O . CYS A 1 123 ? 8.005 -7.776 -12.864 1.00 88.38 123 CYS A O 1
ATOM 990 N N . ALA A 1 124 ? 7.116 -7.361 -14.883 1.00 88.00 124 ALA A N 1
ATOM 991 C CA . ALA A 1 124 ? 7.088 -8.764 -15.283 1.00 88.00 124 ALA A CA 1
ATOM 992 C C . ALA A 1 124 ? 8.500 -9.297 -15.540 1.00 88.00 124 ALA A C 1
ATOM 994 O O . ALA A 1 124 ? 8.795 -10.435 -15.179 1.00 88.00 124 ALA A O 1
ATOM 995 N N . GLU A 1 125 ? 9.374 -8.484 -16.131 1.00 86.56 125 GLU A N 1
ATOM 996 C CA . GLU A 1 125 ? 10.789 -8.834 -16.289 1.00 86.56 125 GLU A CA 1
ATOM 997 C C . GLU A 1 125 ? 11.513 -8.861 -14.944 1.00 86.56 125 GLU A C 1
ATOM 999 O O . GLU A 1 125 ? 12.211 -9.833 -14.659 1.00 86.56 125 GLU A O 1
ATOM 1004 N N . LEU A 1 126 ? 11.266 -7.871 -14.077 1.00 83.38 126 LEU A N 1
ATOM 1005 C CA . LEU A 1 126 ? 11.852 -7.842 -12.734 1.00 83.38 126 LEU A CA 1
ATOM 1006 C C . LEU A 1 126 ? 11.531 -9.115 -11.940 1.00 83.38 126 LEU A C 1
ATOM 1008 O O . LEU A 1 126 ? 12.447 -9.741 -11.420 1.00 83.38 126 LEU A O 1
ATOM 1012 N N . ILE A 1 127 ? 10.263 -9.542 -11.914 1.00 87.06 127 ILE A N 1
ATOM 1013 C CA . ILE A 1 127 ? 9.828 -10.745 -11.178 1.00 87.06 127 ILE A CA 1
ATOM 1014 C C . ILE A 1 127 ? 10.516 -12.014 -11.692 1.00 87.06 127 ILE A C 1
ATOM 1016 O O . ILE A 1 127 ? 10.830 -12.894 -10.893 1.00 87.06 127 ILE A O 1
ATOM 1020 N N . LYS A 1 128 ? 10.742 -12.128 -13.009 1.00 85.75 128 LYS A N 1
ATOM 1021 C CA . LYS A 1 128 ? 11.386 -13.310 -13.607 1.00 85.75 128 LYS A CA 1
ATOM 1022 C C . LYS A 1 128 ? 12.835 -13.467 -13.172 1.00 85.75 128 LYS A C 1
ATOM 1024 O O . LYS A 1 128 ? 13.297 -14.595 -13.050 1.00 85.75 128 LYS A O 1
ATOM 1029 N N . ILE A 1 129 ? 13.546 -12.354 -13.004 1.00 81.31 129 ILE A N 1
ATOM 1030 C CA . ILE A 1 129 ? 14.957 -12.386 -12.624 1.00 81.31 129 ILE A CA 1
ATOM 1031 C C . ILE A 1 129 ? 15.061 -12.581 -11.117 1.00 81.31 129 ILE A C 1
ATOM 1033 O O . ILE A 1 129 ? 15.734 -13.497 -10.654 1.00 81.31 129 ILE A O 1
ATOM 1037 N N . GLU A 1 130 ? 14.362 -11.742 -10.352 1.00 80.75 130 GLU A N 1
ATOM 1038 C CA . GLU A 1 130 ? 14.314 -11.861 -8.906 1.00 80.75 130 GLU A CA 1
ATOM 1039 C C . GLU A 1 130 ? 13.005 -11.302 -8.342 1.00 80.75 130 GLU A C 1
ATOM 1041 O O . GLU A 1 130 ? 12.612 -10.161 -8.598 1.00 80.75 130 GLU A O 1
ATOM 1046 N N . ASN A 1 131 ? 12.332 -12.086 -7.500 1.00 85.69 131 ASN A N 1
ATOM 1047 C CA . ASN A 1 131 ? 11.101 -11.642 -6.863 1.00 85.69 131 ASN A CA 1
ATOM 1048 C C . ASN A 1 131 ? 11.387 -10.709 -5.674 1.00 85.69 131 ASN A C 1
ATOM 1050 O O . AS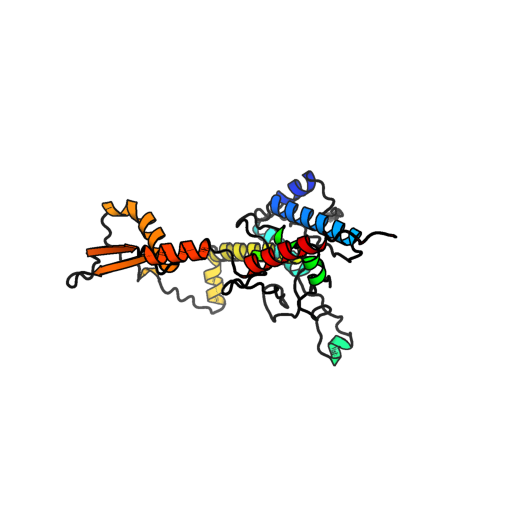N A 1 131 ? 11.308 -11.099 -4.510 1.00 85.69 131 ASN A O 1
ATOM 1054 N N . LEU A 1 132 ? 11.691 -9.445 -5.969 1.00 85.06 132 LEU A N 1
ATOM 1055 C CA . LEU A 1 132 ? 11.932 -8.414 -4.956 1.00 85.06 132 LEU A CA 1
ATOM 1056 C C . LEU A 1 132 ? 10.722 -8.180 -4.040 1.00 85.06 132 LEU A C 1
ATOM 1058 O O . LEU A 1 132 ? 10.897 -7.805 -2.886 1.00 85.06 132 LEU A O 1
ATOM 1062 N N . TYR A 1 133 ? 9.500 -8.460 -4.505 1.00 88.94 133 TYR A N 1
ATOM 1063 C CA . TYR A 1 133 ? 8.299 -8.371 -3.669 1.00 88.94 133 TYR A CA 1
ATOM 1064 C C . TYR A 1 133 ? 8.302 -9.386 -2.520 1.00 88.94 133 TYR A C 1
ATOM 1066 O O . TYR A 1 133 ? 7.686 -9.130 -1.490 1.00 88.94 133 TYR A O 1
ATOM 1074 N N . ALA A 1 134 ? 8.985 -10.523 -2.686 1.00 89.12 134 ALA A N 1
ATOM 1075 C CA . ALA A 1 134 ? 9.114 -11.538 -1.646 1.00 89.12 134 ALA A CA 1
ATOM 1076 C C . ALA A 1 134 ? 10.137 -11.151 -0.563 1.00 89.12 134 ALA A C 1
ATOM 1078 O O . ALA A 1 134 ? 10.042 -11.629 0.561 1.00 89.12 134 ALA A O 1
ATOM 1079 N N . LYS A 1 135 ? 11.103 -10.277 -0.886 1.00 87.25 135 LYS A N 1
ATOM 1080 C CA . LYS A 1 135 ? 12.124 -9.804 0.066 1.00 87.25 135 LYS A CA 1
ATOM 1081 C C . LYS A 1 135 ? 11.612 -8.714 1.003 1.00 87.25 135 LYS A C 1
ATOM 1083 O O . LYS A 1 135 ? 12.151 -8.543 2.090 1.00 87.25 135 LYS A O 1
ATOM 1088 N N . ILE A 1 136 ? 10.622 -7.949 0.553 1.00 87.06 136 ILE A N 1
ATOM 1089 C CA . ILE A 1 136 ? 10.040 -6.863 1.336 1.00 87.06 136 ILE A CA 1
ATOM 1090 C C . ILE A 1 136 ? 8.961 -7.462 2.223 1.00 87.06 136 ILE A C 1
ATOM 1092 O O . ILE A 1 136 ? 7.910 -7.879 1.726 1.00 87.06 136 ILE A O 1
ATOM 1096 N N . CYS A 1 137 ? 9.229 -7.494 3.521 1.00 87.88 137 CYS A N 1
ATOM 1097 C CA . CYS A 1 137 ? 8.315 -8.024 4.515 1.00 87.88 137 CYS A CA 1
ATOM 1098 C C . CYS A 1 137 ? 7.616 -6.897 5.261 1.00 87.88 137 CYS A C 1
ATOM 1100 O O . CYS A 1 137 ? 8.106 -5.784 5.365 1.00 87.88 137 CYS A O 1
ATOM 1102 N N . ASP A 1 138 ? 6.426 -7.187 5.756 1.00 86.81 138 ASP A N 1
ATOM 1103 C CA . ASP A 1 138 ? 5.749 -6.328 6.703 1.00 86.81 138 ASP A CA 1
ATOM 1104 C C . ASP A 1 138 ? 6.235 -6.657 8.125 1.00 86.81 138 ASP A C 1
ATOM 1106 O O . ASP A 1 138 ? 6.063 -7.784 8.583 1.00 86.81 138 ASP A O 1
ATOM 1110 N N . GLU A 1 139 ? 6.783 -5.682 8.852 1.00 83.25 139 GLU A N 1
ATOM 1111 C CA . GLU A 1 139 ? 7.229 -5.847 10.245 1.00 83.25 139 GLU A CA 1
ATOM 1112 C C . GLU A 1 139 ? 6.134 -6.353 11.197 1.00 83.25 139 GLU A C 1
ATOM 1114 O O . GLU A 1 139 ? 6.425 -7.100 12.131 1.00 83.25 139 GLU A O 1
ATOM 1119 N N . ASP A 1 140 ? 4.877 -5.953 10.980 1.00 83.88 140 ASP A N 1
ATOM 1120 C CA . ASP A 1 140 ? 3.785 -6.278 11.908 1.00 83.88 140 ASP A CA 1
ATOM 1121 C C . ASP A 1 140 ? 3.291 -7.719 11.728 1.00 83.88 140 ASP A C 1
ATOM 1123 O O . ASP A 1 140 ? 2.864 -8.367 12.685 1.00 83.88 140 ASP A O 1
ATOM 1127 N N . THR A 1 141 ? 3.290 -8.210 10.486 1.00 86.38 141 THR A N 1
ATOM 1128 C CA . THR A 1 141 ? 2.717 -9.518 10.135 1.00 86.38 141 THR A CA 1
ATOM 1129 C C . THR A 1 141 ? 3.764 -10.564 9.769 1.00 86.38 141 THR A C 1
ATOM 1131 O O . THR A 1 141 ? 3.440 -11.750 9.746 1.00 86.38 141 THR A O 1
ATOM 1134 N N . GLY A 1 142 ? 4.996 -10.146 9.476 1.00 86.69 142 GLY A N 1
ATOM 1135 C CA . GLY A 1 142 ? 6.074 -10.985 8.952 1.00 86.69 142 GLY A CA 1
ATOM 1136 C C . GLY A 1 142 ? 5.844 -11.480 7.522 1.00 86.69 142 GLY A C 1
ATOM 1137 O O . GLY A 1 142 ? 6.653 -12.254 7.019 1.00 86.69 142 GLY A O 1
ATOM 1138 N N . LYS A 1 143 ? 4.748 -11.071 6.870 1.00 89.75 143 LYS A N 1
ATOM 1139 C CA . LYS A 1 143 ? 4.384 -11.525 5.523 1.00 89.75 143 LYS A CA 1
ATOM 1140 C C . LYS A 1 143 ? 5.055 -10.672 4.464 1.00 89.75 143 LYS A C 1
ATOM 1142 O O . LYS A 1 143 ? 5.182 -9.459 4.628 1.00 89.75 143 LYS A O 1
ATOM 1147 N N . SER A 1 144 ? 5.427 -11.291 3.352 1.00 92.06 144 SER A N 1
ATOM 1148 C CA . SER A 1 144 ? 5.992 -10.561 2.220 1.00 92.06 144 SER A CA 1
ATOM 1149 C C . SER A 1 144 ? 4.924 -9.780 1.446 1.00 92.06 144 SER A C 1
ATOM 1151 O O . SER A 1 144 ? 3.746 -10.153 1.425 1.00 92.06 144 SER A O 1
ATOM 1153 N N . LEU A 1 145 ? 5.316 -8.711 0.744 1.00 91.06 145 LEU A N 1
ATOM 1154 C CA . LEU A 1 145 ? 4.393 -7.982 -0.140 1.00 91.06 145 LEU A CA 1
ATOM 1155 C C . LEU A 1 145 ? 3.796 -8.889 -1.223 1.00 91.06 145 LEU A C 1
ATOM 1157 O O . LEU A 1 145 ? 2.664 -8.664 -1.656 1.00 91.06 145 LEU A O 1
ATOM 1161 N N . TRP A 1 146 ? 4.548 -9.907 -1.647 1.00 91.00 146 TRP A N 1
ATOM 1162 C CA . TRP A 1 146 ? 4.064 -10.929 -2.568 1.00 91.00 146 TRP A CA 1
ATOM 1163 C C . TRP A 1 146 ? 2.867 -11.692 -1.985 1.00 91.00 146 TRP A C 1
ATOM 1165 O O . TRP A 1 146 ? 1.799 -11.719 -2.588 1.00 91.00 146 TRP A O 1
ATOM 1175 N N . GLU A 1 147 ? 2.993 -12.234 -0.777 1.00 91.06 147 GLU A N 1
ATOM 1176 C CA . GLU A 1 147 ? 1.895 -12.951 -0.113 1.00 91.06 147 GLU A CA 1
ATOM 1177 C C . GLU A 1 147 ? 0.686 -12.051 0.162 1.00 91.06 147 GLU A C 1
ATOM 1179 O O . GLU A 1 147 ? -0.459 -12.484 0.076 1.00 91.06 147 GLU A O 1
ATOM 1184 N N . MET A 1 148 ? 0.916 -10.776 0.485 1.00 90.62 148 MET A N 1
ATOM 1185 C CA . MET A 1 148 ? -0.171 -9.864 0.846 1.00 90.62 148 MET A CA 1
ATOM 1186 C C . MET A 1 148 ? -0.982 -9.351 -0.348 1.00 90.62 148 MET A C 1
ATOM 1188 O O . MET A 1 148 ? -2.172 -9.067 -0.193 1.00 90.62 148 MET A O 1
ATOM 1192 N N . TYR A 1 149 ? -0.344 -9.152 -1.505 1.00 92.25 149 TYR A N 1
ATOM 1193 C CA . TYR A 1 149 ? -0.944 -8.422 -2.630 1.00 92.25 149 TYR A CA 1
ATOM 1194 C C . TYR A 1 149 ? -0.943 -9.175 -3.957 1.00 92.25 149 TYR A C 1
ATOM 1196 O O . TYR A 1 149 ? -1.688 -8.776 -4.854 1.00 92.25 149 TYR A O 1
ATOM 1204 N N . TRP A 1 150 ? -0.115 -10.211 -4.092 1.00 89.62 150 TRP A N 1
ATOM 1205 C CA . TRP A 1 150 ? -0.020 -11.046 -5.290 1.00 89.62 150 TRP A CA 1
ATOM 1206 C C . TRP A 1 150 ? -0.696 -12.410 -5.134 1.00 89.62 150 TRP A C 1
ATOM 1208 O O . TRP A 1 150 ? -0.597 -13.244 -6.028 1.00 89.62 150 TRP A O 1
ATOM 1218 N N . GLN A 1 151 ? -1.397 -12.641 -4.025 1.00 88.94 151 GLN A N 1
ATOM 1219 C CA . GLN A 1 151 ? -2.231 -13.818 -3.813 1.00 88.94 151 GLN A CA 1
ATOM 1220 C C . GLN A 1 151 ? -3.685 -13.400 -3.645 1.00 88.94 151 GLN A C 1
ATOM 1222 O O . GLN A 1 151 ? -4.005 -12.422 -2.959 1.00 88.94 151 GLN A O 1
ATOM 1227 N N . ASN A 1 152 ? -4.580 -14.150 -4.275 1.00 86.69 152 ASN A N 1
ATOM 1228 C CA . ASN A 1 152 ? -6.000 -13.970 -4.049 1.00 86.69 152 ASN A CA 1
ATOM 1229 C C . ASN A 1 152 ? -6.355 -14.469 -2.633 1.00 86.69 152 ASN A C 1
ATOM 1231 O O . ASN A 1 152 ? -6.042 -15.609 -2.299 1.00 86.69 152 ASN A O 1
ATOM 1235 N N . PRO A 1 153 ? -7.031 -13.669 -1.789 1.00 82.19 153 PRO A N 1
ATOM 1236 C CA . PRO A 1 153 ? -7.294 -14.044 -0.399 1.00 82.19 153 PRO A CA 1
ATOM 1237 C C . PRO A 1 153 ? -8.280 -15.209 -0.235 1.00 82.19 153 PRO A C 1
ATOM 1239 O O . PRO A 1 153 ? -8.432 -15.703 0.877 1.00 82.19 153 PRO A O 1
ATOM 1242 N N . ILE A 1 154 ? -9.001 -15.594 -1.295 1.00 87.00 154 ILE A N 1
ATOM 1243 C CA . ILE A 1 154 ? -9.993 -16.676 -1.257 1.00 87.00 154 ILE A CA 1
ATOM 1244 C C . ILE A 1 154 ? -9.434 -17.946 -1.900 1.00 87.00 154 ILE A C 1
ATOM 1246 O O . ILE A 1 154 ? -9.634 -19.029 -1.364 1.00 87.00 154 ILE A O 1
ATOM 1250 N N . THR A 1 155 ? -8.773 -17.823 -3.054 1.00 87.19 155 THR A N 1
ATOM 1251 C CA . THR A 1 155 ? -8.294 -18.982 -3.825 1.00 87.19 155 THR A CA 1
ATOM 1252 C C . THR A 1 155 ? -6.817 -19.296 -3.610 1.00 87.19 155 THR A C 1
ATOM 1254 O O . THR A 1 155 ? -6.364 -20.334 -4.072 1.00 87.19 155 THR A O 1
ATOM 1257 N N . GLU A 1 156 ? -6.061 -18.406 -2.959 1.00 83.19 156 GLU A N 1
ATOM 1258 C CA . GLU A 1 156 ? -4.598 -18.479 -2.773 1.00 83.19 156 GLU A CA 1
ATOM 1259 C C . GLU A 1 156 ? -3.783 -18.525 -4.082 1.00 83.19 156 GLU A C 1
ATOM 1261 O O . GLU A 1 156 ? -2.554 -18.587 -4.067 1.00 83.19 156 GLU A O 1
ATOM 1266 N N . GLU A 1 157 ? -4.448 -18.419 -5.233 1.00 87.12 157 GLU A N 1
ATOM 1267 C CA . GLU A 1 157 ? -3.800 -18.386 -6.537 1.00 87.12 157 GLU A CA 1
ATOM 1268 C C . GLU A 1 157 ? -3.014 -17.079 -6.731 1.00 87.12 157 GLU A C 1
ATOM 1270 O O . GLU A 1 157 ? -3.447 -16.013 -6.268 1.00 87.12 157 GLU A O 1
ATOM 1275 N N . PRO A 1 158 ? -1.870 -17.129 -7.441 1.00 85.00 158 PRO A N 1
ATOM 1276 C CA . PRO A 1 158 ? -1.082 -15.944 -7.725 1.00 85.00 158 PRO A CA 1
ATOM 1277 C C . PRO A 1 158 ? -1.822 -15.030 -8.716 1.00 85.00 158 PRO A C 1
ATOM 1279 O O . PRO A 1 158 ? -1.893 -15.308 -9.914 1.00 85.00 158 PRO A O 1
ATOM 1282 N N . GLU A 1 159 ? -2.351 -13.911 -8.224 1.00 85.94 159 GLU A N 1
ATOM 1283 C CA . GLU A 1 159 ? -3.037 -12.887 -9.014 1.00 85.94 159 GLU A CA 1
ATOM 1284 C C . GLU A 1 159 ? -2.252 -11.575 -8.934 1.00 85.94 159 GLU A C 1
ATOM 1286 O O . GLU A 1 159 ? -1.981 -11.060 -7.853 1.00 85.94 159 GLU A O 1
ATOM 1291 N N . ALA A 1 160 ? -1.893 -11.002 -10.085 1.00 85.12 160 ALA A N 1
ATOM 1292 C CA . ALA A 1 160 ? -1.134 -9.758 -10.115 1.00 85.12 160 ALA A CA 1
ATOM 1293 C C . ALA A 1 160 ? -1.899 -8.609 -9.450 1.00 85.12 160 ALA A C 1
ATOM 1295 O O . ALA A 1 160 ? -3.063 -8.351 -9.769 1.00 85.12 160 ALA A O 1
ATOM 1296 N N . PHE A 1 161 ? -1.212 -7.850 -8.595 1.00 92.12 161 PHE A N 1
ATOM 1297 C CA . PHE A 1 161 ? -1.790 -6.654 -7.998 1.00 92.12 161 PHE A CA 1
ATOM 1298 C C . PHE A 1 161 ? -2.255 -5.662 -9.080 1.00 92.12 161 PHE A C 1
ATOM 1300 O O . PHE A 1 161 ? -1.509 -5.301 -9.992 1.00 92.12 161 PHE A O 1
ATOM 1307 N N . VAL A 1 162 ? -3.493 -5.174 -8.953 1.00 93.69 162 VAL A N 1
ATOM 1308 C CA . VAL A 1 162 ? -4.102 -4.253 -9.920 1.00 93.69 162 VAL A CA 1
ATOM 1309 C C . VAL A 1 162 ? -4.226 -2.850 -9.334 1.00 93.69 162 VAL A C 1
ATOM 1311 O O . VAL A 1 162 ? -5.056 -2.592 -8.455 1.00 93.69 162 VAL A O 1
ATOM 1314 N N . ALA A 1 163 ? -3.457 -1.908 -9.883 1.00 94.56 163 ALA A N 1
ATOM 1315 C CA . ALA A 1 163 ? -3.489 -0.515 -9.456 1.00 94.56 163 ALA A CA 1
ATOM 1316 C C . ALA A 1 163 ? -4.817 0.179 -9.823 1.00 94.56 163 ALA A C 1
ATOM 1318 O O . ALA A 1 163 ? -5.508 -0.184 -10.781 1.00 94.56 163 ALA A O 1
ATOM 1319 N N . ARG A 1 164 ? -5.181 1.226 -9.074 1.00 95.00 164 ARG A N 1
ATOM 1320 C CA . ARG A 1 164 ? -6.428 1.988 -9.273 1.00 95.00 164 ARG A CA 1
ATOM 1321 C C . ARG A 1 164 ? -6.167 3.443 -9.647 1.00 95.00 164 ARG A C 1
ATOM 1323 O O . ARG A 1 164 ? -5.131 4.019 -9.326 1.00 95.00 164 ARG A O 1
ATOM 1330 N N . GLU A 1 165 ? -7.149 4.071 -10.295 1.00 92.69 165 GLU A N 1
ATOM 1331 C CA . GLU A 1 165 ? -7.076 5.469 -10.751 1.00 92.69 165 GLU A CA 1
ATOM 1332 C C . GLU A 1 165 ? -6.736 6.474 -9.635 1.00 92.69 165 GLU A C 1
ATOM 1334 O O . GLU A 1 165 ? -5.952 7.398 -9.875 1.00 92.69 165 GLU A O 1
ATOM 1339 N N . ASN A 1 166 ? -7.296 6.293 -8.436 1.00 92.25 166 ASN A N 1
ATOM 1340 C CA . ASN A 1 166 ? -7.042 7.139 -7.269 1.00 92.25 166 ASN A CA 1
ATOM 1341 C C . ASN A 1 166 ? -6.317 6.361 -6.160 1.00 92.25 166 ASN A C 1
ATOM 1343 O O . ASN A 1 166 ? -6.594 6.590 -4.986 1.00 92.25 166 ASN A O 1
ATOM 1347 N N . VAL A 1 167 ? -5.395 5.462 -6.529 1.00 92.62 167 VAL A N 1
ATOM 1348 C CA . VAL A 1 167 ? -4.565 4.645 -5.622 1.00 92.62 167 VAL A CA 1
ATOM 1349 C C . VAL A 1 167 ? -5.378 3.597 -4.849 1.00 92.62 167 VAL A C 1
ATOM 1351 O O . VAL A 1 167 ? -5.284 2.410 -5.142 1.00 92.62 167 VAL A O 1
ATOM 1354 N N . THR A 1 168 ? -6.241 4.010 -3.923 1.00 91.75 168 THR A N 1
ATOM 1355 C CA . THR A 1 168 ? -7.098 3.121 -3.111 1.00 91.75 168 THR A CA 1
ATOM 1356 C C . THR A 1 168 ? -8.533 3.040 -3.643 1.00 91.75 168 THR A C 1
ATOM 1358 O O . THR A 1 168 ? -9.228 2.035 -3.467 1.00 91.75 168 THR A O 1
ATOM 1361 N N . SER A 1 169 ? -8.973 4.056 -4.391 1.00 90.88 169 SER A N 1
ATOM 1362 C CA . SER A 1 169 ? -10.330 4.164 -4.939 1.00 90.88 169 SER A CA 1
ATOM 1363 C C . SER A 1 169 ? -10.354 4.346 -6.463 1.00 90.88 169 SER A C 1
ATOM 1365 O O . SER A 1 169 ? -9.328 4.558 -7.115 1.00 90.88 169 SER A O 1
ATOM 1367 N N . GLY A 1 170 ? -11.552 4.273 -7.047 1.00 91.44 170 GLY A N 1
ATOM 1368 C CA . GLY A 1 170 ? -11.779 4.470 -8.479 1.00 91.44 170 GLY A CA 1
ATOM 1369 C C . GLY A 1 170 ? -11.694 3.186 -9.306 1.00 91.44 170 GLY A C 1
ATOM 1370 O O . GLY A 1 170 ? -11.780 2.076 -8.783 1.00 91.44 170 GLY A O 1
ATOM 1371 N N . ARG A 1 171 ? -11.571 3.350 -10.627 1.00 92.31 171 ARG A N 1
ATOM 1372 C CA . ARG A 1 171 ? -11.542 2.231 -11.579 1.00 92.31 171 ARG A CA 1
ATOM 1373 C C . ARG A 1 171 ? -10.208 1.484 -11.501 1.00 92.31 171 ARG A C 1
ATOM 1375 O O . ARG A 1 171 ? -9.157 2.113 -11.350 1.00 92.31 171 ARG A O 1
ATOM 1382 N N . LYS A 1 172 ? -10.265 0.157 -11.643 1.00 93.81 172 LYS A N 1
ATOM 1383 C CA . LYS A 1 172 ? -9.086 -0.697 -11.834 1.00 93.81 172 LYS A CA 1
ATOM 1384 C C . LYS A 1 172 ? -8.402 -0.324 -13.154 1.00 93.81 172 LYS A C 1
ATOM 1386 O O . LYS A 1 172 ? -9.075 -0.136 -14.169 1.00 93.81 172 LYS A O 1
ATOM 1391 N N . LEU A 1 173 ? -7.084 -0.174 -13.125 1.00 92.88 173 LEU A N 1
ATOM 1392 C CA . LEU A 1 173 ? -6.257 0.075 -14.303 1.00 92.88 173 LEU A CA 1
ATOM 1393 C C . LEU A 1 173 ? -5.665 -1.239 -14.808 1.00 92.88 173 LEU A C 1
ATOM 1395 O O . LEU A 1 173 ? -5.582 -2.213 -14.077 1.00 92.88 173 LEU A O 1
ATOM 1399 N N . ARG A 1 174 ? -5.232 -1.271 -16.067 1.00 91.81 174 ARG A N 1
ATOM 1400 C CA . ARG A 1 174 ? -4.436 -2.386 -16.592 1.00 91.81 174 ARG A CA 1
ATOM 1401 C C . ARG A 1 174 ? -2.963 -2.103 -16.308 1.00 91.81 174 ARG A C 1
ATOM 1403 O O . ARG A 1 174 ? -2.319 -1.458 -17.129 1.00 91.81 174 ARG A O 1
ATOM 1410 N N . GLY A 1 175 ? -2.509 -2.469 -15.113 1.00 92.75 175 GLY A N 1
ATOM 1411 C CA . GLY A 1 175 ? -1.132 -2.293 -14.653 1.00 92.75 175 GLY A CA 1
ATOM 1412 C C . GLY A 1 175 ? -0.987 -2.442 -13.143 1.00 92.75 175 GLY A C 1
ATOM 1413 O O . GLY A 1 175 ? -1.979 -2.409 -12.408 1.00 92.75 175 GLY A O 1
ATOM 1414 N N . THR A 1 176 ? 0.258 -2.586 -12.705 1.00 94.31 176 THR A N 1
ATOM 1415 C CA . THR A 1 176 ? 0.636 -2.866 -11.314 1.00 94.31 176 THR A CA 1
ATOM 1416 C C . THR A 1 176 ? 1.481 -1.727 -10.722 1.00 94.31 176 THR A C 1
ATOM 1418 O O . THR A 1 176 ? 1.605 -0.646 -11.314 1.00 94.31 176 THR A O 1
ATOM 1421 N N . TYR A 1 177 ? 2.032 -1.932 -9.529 1.00 94.12 177 TYR A N 1
ATOM 1422 C CA . TYR A 1 177 ? 3.073 -1.102 -8.930 1.00 94.12 177 TYR A CA 1
ATOM 1423 C C . TYR A 1 177 ? 4.398 -1.861 -8.924 1.00 94.12 177 TYR A C 1
ATOM 1425 O O . TYR A 1 177 ? 4.395 -3.062 -8.688 1.00 94.12 177 TYR A O 1
ATOM 1433 N N . CYS A 1 178 ? 5.512 -1.159 -9.154 1.00 91.62 178 CYS A N 1
ATOM 1434 C CA . CYS A 1 178 ? 6.842 -1.725 -8.931 1.00 91.62 178 CYS A CA 1
ATOM 1435 C C . CYS A 1 178 ? 7.072 -1.982 -7.425 1.00 91.62 178 CYS A C 1
ATOM 1437 O O . CYS A 1 178 ? 6.309 -1.446 -6.613 1.00 91.62 178 CYS A O 1
ATOM 1439 N N . PRO A 1 179 ? 8.101 -2.753 -7.021 1.00 89.62 179 PRO A N 1
ATOM 1440 C CA . PRO A 1 179 ? 8.306 -3.140 -5.621 1.00 89.62 179 PRO A CA 1
ATOM 1441 C C . PRO A 1 179 ? 8.304 -1.957 -4.643 1.00 89.62 179 PRO A C 1
ATOM 1443 O O . PRO A 1 179 ? 7.594 -1.988 -3.640 1.00 89.62 179 PRO A O 1
ATOM 1446 N N . GLU A 1 180 ? 8.993 -0.862 -4.978 1.00 88.75 180 GLU A N 1
ATOM 1447 C CA . GLU A 1 180 ? 9.005 0.353 -4.151 1.00 88.75 180 GLU A CA 1
ATOM 1448 C C . GLU A 1 180 ? 7.640 1.043 -4.064 1.00 88.75 180 GLU A C 1
ATOM 1450 O O . GLU A 1 180 ? 7.206 1.445 -2.982 1.00 88.75 180 GLU A O 1
ATOM 1455 N N . HIS A 1 181 ? 6.939 1.188 -5.191 1.00 92.62 181 HIS A N 1
ATOM 1456 C CA . HIS A 1 181 ? 5.603 1.780 -5.190 1.00 92.62 181 HIS A CA 1
ATOM 1457 C C . HIS A 1 181 ? 4.601 0.883 -4.449 1.00 92.62 181 HIS A C 1
ATOM 1459 O O . HIS A 1 181 ? 3.712 1.400 -3.774 1.00 92.62 181 HIS A O 1
ATOM 1465 N N . LEU A 1 182 ? 4.741 -0.443 -4.523 1.00 93.38 182 LEU A N 1
ATOM 1466 C CA . LEU A 1 182 ? 3.879 -1.364 -3.788 1.00 93.38 182 LEU A CA 1
ATOM 1467 C C . LEU A 1 182 ? 4.161 -1.309 -2.282 1.00 93.38 182 LEU A C 1
ATOM 1469 O O . LEU A 1 182 ? 3.218 -1.291 -1.494 1.00 93.38 182 LEU A O 1
ATOM 1473 N N . HIS A 1 183 ? 5.427 -1.188 -1.879 1.00 91.44 183 HIS A N 1
ATOM 1474 C CA . HIS A 1 183 ? 5.799 -0.965 -0.482 1.00 91.44 183 HIS A CA 1
ATOM 1475 C C . HIS A 1 183 ? 5.216 0.352 0.054 1.00 91.44 183 HIS A C 1
ATOM 1477 O O . HIS A 1 183 ? 4.541 0.369 1.083 1.00 91.44 183 HIS A O 1
ATOM 1483 N N . LEU A 1 184 ? 5.363 1.457 -0.688 1.00 92.69 184 LEU A N 1
ATOM 1484 C CA . LEU A 1 184 ? 4.764 2.738 -0.299 1.00 92.69 184 LEU A CA 1
ATOM 1485 C C . LEU A 1 184 ? 3.226 2.672 -0.263 1.00 92.69 184 LEU A C 1
ATOM 1487 O O . LEU A 1 184 ? 2.596 3.304 0.586 1.00 92.69 184 LEU A O 1
ATOM 1491 N N . TYR A 1 185 ? 2.609 1.909 -1.167 1.00 95.12 185 TYR A N 1
ATOM 1492 C CA . TYR A 1 185 ? 1.170 1.649 -1.146 1.00 95.12 185 TYR A CA 1
ATOM 1493 C C . TYR A 1 185 ? 0.746 0.880 0.109 1.00 95.12 185 TYR A C 1
ATOM 1495 O O . TYR A 1 185 ? -0.257 1.230 0.732 1.00 95.12 185 TYR A O 1
ATOM 1503 N N . HIS A 1 186 ? 1.519 -0.124 0.516 1.00 93.62 186 HIS A N 1
ATOM 1504 C CA . HIS A 1 186 ? 1.275 -0.872 1.742 1.00 93.62 186 HIS A CA 1
ATOM 1505 C C . HIS A 1 186 ? 1.331 0.036 2.983 1.00 93.62 186 HIS A C 1
ATOM 1507 O O . HIS A 1 186 ? 0.384 0.057 3.777 1.00 93.62 186 HIS A O 1
ATOM 1513 N N . LEU A 1 187 ? 2.373 0.871 3.093 1.00 91.69 187 LEU A N 1
ATOM 1514 C CA . LEU A 1 187 ? 2.493 1.877 4.155 1.00 91.69 187 LEU A CA 1
ATOM 1515 C C . LEU A 1 187 ? 1.319 2.866 4.148 1.00 91.69 187 LEU A C 1
ATOM 1517 O O . LEU A 1 187 ? 0.753 3.167 5.200 1.00 91.69 187 LEU A O 1
ATOM 1521 N N . LEU A 1 188 ? 0.890 3.322 2.966 1.00 94.19 188 LEU A N 1
ATOM 1522 C CA . LEU A 1 188 ? -0.280 4.189 2.824 1.00 94.19 188 LEU A CA 1
ATOM 1523 C C . LEU A 1 188 ? -1.538 3.529 3.403 1.00 94.19 188 LEU A C 1
ATOM 1525 O O . LEU A 1 188 ? -2.231 4.154 4.203 1.00 94.19 188 LEU A O 1
ATOM 1529 N N . VAL A 1 189 ? -1.822 2.274 3.040 1.00 93.88 189 VAL A N 1
ATOM 1530 C CA . VAL A 1 189 ? -2.999 1.543 3.541 1.00 93.88 189 VAL A CA 1
ATOM 1531 C C . VAL A 1 189 ? -2.959 1.414 5.067 1.00 93.88 189 VAL A C 1
ATOM 1533 O O . VAL A 1 189 ? -3.994 1.564 5.721 1.00 93.88 189 VAL A O 1
ATOM 1536 N N . LYS A 1 190 ? -1.781 1.182 5.657 1.00 91.69 190 LYS A N 1
ATOM 1537 C CA . LYS A 1 190 ? -1.613 1.179 7.118 1.00 91.69 190 LYS A CA 1
ATOM 1538 C C . LYS A 1 190 ? -1.929 2.537 7.737 1.00 91.69 190 LYS A C 1
ATOM 1540 O O . LYS A 1 190 ? -2.727 2.614 8.673 1.00 91.69 190 LYS A O 1
ATOM 1545 N N . TRP A 1 191 ? -1.356 3.612 7.199 1.00 90.69 191 TRP A N 1
ATOM 1546 C CA . TRP A 1 191 ? -1.585 4.962 7.715 1.00 90.69 191 TRP A CA 1
ATOM 1547 C C . TRP A 1 191 ? -3.042 5.393 7.601 1.00 90.69 191 TRP A C 1
ATOM 1549 O O . TRP A 1 191 ? -3.548 6.060 8.505 1.00 90.69 191 TRP A O 1
ATOM 1559 N N . GLU A 1 192 ? -3.729 4.995 6.531 1.00 92.50 192 GLU A N 1
ATOM 1560 C CA . GLU A 1 192 ? -5.160 5.241 6.369 1.00 92.50 192 GLU A CA 1
ATOM 1561 C C . GLU A 1 192 ? -5.991 4.508 7.413 1.00 92.50 192 GLU A C 1
ATOM 1563 O O . GLU A 1 192 ? -6.801 5.150 8.079 1.00 92.50 192 GLU A O 1
ATOM 1568 N N . LYS A 1 193 ? -5.757 3.204 7.612 1.00 91.25 193 LYS A N 1
ATOM 1569 C CA . LYS A 1 193 ? -6.452 2.417 8.644 1.00 91.25 193 LYS A CA 1
ATOM 1570 C C . LYS A 1 193 ? -6.263 3.022 10.029 1.00 91.25 193 LYS A C 1
ATOM 1572 O O . LYS A 1 193 ? -7.206 3.126 10.811 1.00 91.25 193 LYS A O 1
ATOM 1577 N N . GLU A 1 194 ? -5.047 3.449 10.345 1.00 88.88 194 GLU A N 1
ATOM 1578 C CA . GLU A 1 194 ? -4.770 4.038 11.647 1.00 88.88 194 GLU A CA 1
ATOM 1579 C C . GLU A 1 194 ? -5.378 5.434 11.794 1.00 88.88 194 GLU A C 1
ATOM 1581 O O . GLU A 1 194 ? -5.905 5.774 12.855 1.00 88.88 194 GLU A O 1
ATOM 1586 N N . GLN A 1 195 ? -5.338 6.255 10.739 1.00 88.81 195 GLN A N 1
ATOM 1587 C CA . GLN A 1 195 ? -6.025 7.542 10.746 1.00 88.81 195 GLN A CA 1
ATOM 1588 C C . GLN A 1 195 ? -7.537 7.350 10.908 1.00 88.81 195 GLN A C 1
ATOM 1590 O O . GLN A 1 195 ? -8.145 8.054 11.711 1.00 88.81 195 GLN A O 1
ATOM 1595 N N . GLU A 1 196 ? -8.131 6.381 10.212 1.00 88.44 196 GLU A N 1
ATOM 1596 C CA . GLU A 1 196 ? -9.545 6.053 10.346 1.00 88.44 196 GLU A CA 1
ATOM 1597 C C . GLU A 1 196 ? -9.881 5.635 11.778 1.00 88.44 196 GLU A C 1
ATOM 1599 O O . GLU A 1 196 ? -10.786 6.226 12.365 1.00 88.44 196 GLU A O 1
ATOM 1604 N N . LYS A 1 197 ? -9.097 4.736 12.385 1.00 88.19 197 LYS A N 1
ATOM 1605 C CA . LYS A 1 197 ? -9.251 4.324 13.791 1.00 88.19 197 LYS A CA 1
ATOM 1606 C C . LYS A 1 197 ? -9.177 5.512 14.759 1.00 88.19 197 LYS A C 1
ATOM 1608 O O . LYS A 1 197 ? -9.988 5.620 15.679 1.00 88.19 197 LYS A O 1
ATOM 1613 N N . MET A 1 198 ? -8.235 6.438 14.554 1.00 83.00 198 MET A N 1
ATOM 1614 C CA . MET A 1 198 ? -8.132 7.655 15.374 1.00 83.00 198 MET A CA 1
ATOM 1615 C C . MET A 1 198 ? -9.312 8.610 15.167 1.00 83.00 198 MET A C 1
ATOM 1617 O O . MET A 1 198 ? -9.777 9.236 16.122 1.00 83.00 198 MET A O 1
ATOM 1621 N N . ASP A 1 199 ? -9.779 8.745 13.927 1.00 83.94 199 ASP A N 1
ATOM 1622 C CA . ASP A 1 199 ? -10.918 9.587 13.584 1.00 83.94 199 ASP A CA 1
ATOM 1623 C C . ASP A 1 199 ? -12.226 8.977 14.127 1.00 83.94 199 ASP A C 1
ATOM 1625 O O . ASP A 1 199 ? -13.119 9.721 14.529 1.00 83.94 199 ASP A O 1
ATOM 1629 N N . GLU A 1 200 ? -12.359 7.646 14.180 1.00 82.44 200 GLU A N 1
ATOM 1630 C CA . GLU A 1 200 ? -13.479 6.937 14.827 1.00 82.44 200 GLU A CA 1
ATOM 1631 C C . GLU A 1 200 ? -13.491 7.101 16.346 1.00 82.44 200 GLU A C 1
ATOM 1633 O O . GLU A 1 200 ? -14.550 7.343 16.921 1.00 82.44 200 GLU A O 1
ATOM 1638 N N . ALA A 1 201 ? -12.323 7.070 16.990 1.00 81.94 201 ALA A N 1
ATOM 1639 C CA . ALA A 1 201 ? -12.200 7.331 18.423 1.00 81.94 201 ALA A CA 1
ATOM 1640 C C . ALA A 1 201 ? -12.527 8.790 18.807 1.00 81.94 201 ALA A C 1
ATOM 1642 O O . ALA A 1 201 ? -12.670 9.110 19.988 1.00 81.94 201 ALA A O 1
ATOM 1643 N N . ASN A 1 202 ? -12.630 9.706 17.836 1.00 80.94 202 ASN A N 1
ATOM 1644 C CA . ASN A 1 202 ? -12.911 11.110 18.102 1.00 80.94 202 ASN A CA 1
ATOM 1645 C C . ASN A 1 202 ? -14.426 11.359 18.276 1.00 80.94 202 ASN A C 1
ATOM 1647 O O . ASN A 1 202 ? -15.178 11.288 17.298 1.00 80.94 202 ASN A O 1
ATOM 1651 N N . PRO A 1 203 ? -14.896 11.781 19.467 1.00 72.00 203 PRO A N 1
ATOM 1652 C CA . PRO A 1 203 ? -16.323 11.990 19.737 1.00 72.00 203 PRO A CA 1
ATOM 1653 C C . PRO A 1 203 ? -16.954 13.105 18.887 1.00 72.00 203 PRO A C 1
ATOM 1655 O O . PRO A 1 203 ? -18.175 13.177 18.751 1.00 72.00 203 PRO A O 1
ATOM 1658 N N . ARG A 1 204 ? -16.145 13.980 18.271 1.00 74.00 204 ARG A N 1
ATOM 1659 C CA . ARG A 1 204 ? -16.639 15.007 17.340 1.00 74.00 204 ARG A CA 1
ATOM 1660 C C . ARG A 1 204 ? -17.140 14.425 16.011 1.00 74.00 204 ARG A C 1
ATOM 1662 O O . ARG A 1 204 ? -18.041 15.016 15.422 1.00 74.00 204 ARG A O 1
ATOM 1669 N N . ARG A 1 205 ? -16.656 13.247 15.587 1.00 68.62 205 ARG A N 1
ATOM 1670 C CA . ARG A 1 205 ? -17.051 12.611 14.314 1.00 68.62 205 ARG A CA 1
ATOM 1671 C C . ARG A 1 205 ? -18.518 12.175 14.305 1.00 68.62 205 ARG A C 1
ATOM 1673 O O . ARG A 1 205 ? -19.144 12.216 13.253 1.00 68.62 205 ARG A O 1
ATOM 1680 N N . LEU A 1 206 ? -19.096 11.846 15.464 1.00 63.84 206 LEU A N 1
ATOM 1681 C CA . LEU A 1 206 ? -20.541 11.611 15.610 1.00 63.84 206 LEU A CA 1
ATOM 1682 C C . LEU A 1 206 ? -21.349 12.828 15.144 1.00 63.84 206 LEU A C 1
ATOM 1684 O O . LEU A 1 206 ? -22.281 12.687 14.358 1.00 63.84 206 LEU A O 1
ATOM 1688 N N . ARG A 1 207 ? -20.950 14.037 15.561 1.00 69.25 207 ARG A N 1
ATOM 1689 C CA . ARG A 1 207 ? -21.613 15.281 15.137 1.00 69.25 207 ARG A CA 1
ATOM 1690 C C . ARG A 1 207 ? -21.437 15.539 13.643 1.00 69.25 207 ARG A C 1
ATOM 1692 O O . ARG A 1 207 ? -22.368 16.023 13.009 1.00 69.25 207 ARG A O 1
ATOM 1699 N N . ASP A 1 208 ? -20.278 15.206 13.083 1.00 70.31 208 ASP A N 1
ATOM 1700 C CA . ASP A 1 208 ? -20.010 15.397 11.655 1.00 70.31 208 ASP A CA 1
ATOM 1701 C C . ASP A 1 208 ? -20.790 14.400 10.781 1.00 70.31 208 ASP A C 1
ATOM 1703 O O . ASP A 1 208 ? -21.352 14.805 9.766 1.00 70.31 208 ASP A O 1
ATOM 1707 N N . ARG A 1 209 ? -20.926 13.134 11.207 1.00 69.38 209 ARG A N 1
ATOM 1708 C CA . ARG A 1 209 ? -21.764 12.123 10.527 1.00 69.38 209 ARG A CA 1
ATOM 1709 C C . ARG A 1 209 ? -23.250 12.502 10.557 1.00 69.38 209 ARG A C 1
ATOM 1711 O O . ARG A 1 209 ? -23.918 12.417 9.531 1.00 69.38 209 ARG A O 1
ATOM 1718 N N . VAL A 1 210 ? -23.734 13.019 11.692 1.00 70.12 210 VAL A N 1
ATOM 1719 C CA . VAL A 1 210 ? -25.104 13.551 11.827 1.00 70.12 210 VAL A CA 1
ATOM 1720 C C . VAL A 1 210 ? -25.329 14.746 10.892 1.00 70.12 210 VAL A C 1
ATOM 1722 O O . VAL A 1 210 ? -26.349 14.809 10.213 1.00 70.12 210 VAL A O 1
ATOM 1725 N N . LYS A 1 211 ? -24.361 15.669 10.783 1.00 74.31 211 LYS A N 1
ATOM 1726 C CA . LYS A 1 211 ? -24.426 16.807 9.842 1.00 74.31 211 LYS A CA 1
ATOM 1727 C C . LYS A 1 211 ? -24.370 16.391 8.372 1.00 74.31 211 LYS A C 1
ATOM 1729 O O . LYS A 1 211 ? -24.934 17.082 7.534 1.00 74.31 211 LYS A O 1
ATOM 1734 N N . GLN A 1 212 ? -23.705 15.281 8.059 1.00 74.00 212 GLN A N 1
ATOM 1735 C CA . GLN A 1 212 ? -23.686 14.684 6.720 1.00 74.00 212 GLN A CA 1
ATOM 1736 C C . GLN A 1 212 ? -24.976 13.913 6.390 1.00 74.00 212 GLN A C 1
ATOM 1738 O O . GLN A 1 212 ? -25.062 13.312 5.323 1.00 74.00 212 GLN A O 1
ATOM 1743 N N . GLY A 1 213 ? -25.976 13.919 7.281 1.00 59.31 213 GLY A N 1
ATOM 1744 C CA . GLY A 1 213 ? -27.251 13.231 7.072 1.00 59.31 213 GLY A CA 1
ATOM 1745 C C . GLY A 1 213 ? -27.161 11.710 7.212 1.00 59.31 213 GLY A C 1
ATOM 1746 O O . GLY A 1 213 ? -28.115 11.011 6.885 1.00 59.31 213 GLY A O 1
ATOM 1747 N N . VAL A 1 214 ? -26.035 11.184 7.706 1.00 61.75 214 VAL A N 1
ATOM 1748 C CA . VAL A 1 214 ? -25.857 9.752 7.952 1.00 61.75 214 VAL A CA 1
ATOM 1749 C C . VAL A 1 214 ? -26.330 9.458 9.372 1.00 61.75 214 VAL A C 1
ATOM 1751 O O . VAL A 1 214 ? -25.608 9.679 10.348 1.00 61.75 214 VAL A O 1
ATOM 1754 N N . SER A 1 215 ? -27.563 8.965 9.504 1.00 51.91 215 SER A N 1
ATOM 1755 C CA . SER A 1 215 ? -28.062 8.437 10.773 1.00 51.91 215 SER A CA 1
ATOM 1756 C C . SER A 1 215 ? -27.306 7.152 11.098 1.00 51.91 215 SER A C 1
ATOM 1758 O O . SER A 1 215 ? -27.476 6.136 10.422 1.00 51.91 215 SER A O 1
ATOM 1760 N N . MET A 1 216 ? -26.458 7.179 12.125 1.00 57.69 216 MET A N 1
ATOM 1761 C CA . MET A 1 216 ? -25.877 5.946 12.644 1.00 57.69 216 MET A CA 1
ATOM 1762 C C . MET A 1 216 ? -26.970 5.174 13.377 1.00 57.69 216 MET A C 1
ATOM 1764 O O . MET A 1 216 ? -27.297 5.482 14.520 1.00 57.69 216 MET A O 1
ATOM 1768 N N . VAL A 1 217 ? -27.538 4.174 12.705 1.00 45.47 217 VAL A N 1
ATOM 1769 C CA . VAL A 1 217 ? -28.301 3.119 13.367 1.00 45.47 217 VAL A CA 1
ATOM 1770 C C . VAL A 1 217 ? -27.264 2.231 14.034 1.00 45.47 217 VAL A C 1
ATOM 1772 O O . VAL A 1 217 ? -26.750 1.285 13.443 1.00 45.47 217 VAL A O 1
ATOM 1775 N N . THR A 1 218 ? -26.885 2.581 15.260 1.00 51.66 218 THR A N 1
ATOM 1776 C CA . THR A 1 218 ? -26.224 1.618 16.131 1.00 51.66 218 THR A CA 1
ATOM 1777 C C . THR A 1 218 ? -27.265 0.551 16.411 1.00 51.66 218 THR A C 1
ATOM 1779 O O . THR A 1 218 ? -28.107 0.736 17.284 1.00 51.66 218 THR A O 1
ATOM 1782 N N . VAL A 1 219 ? -27.267 -0.529 15.632 1.00 45.62 219 VAL A N 1
ATOM 1783 C CA . VAL A 1 219 ? -27.904 -1.764 16.074 1.00 45.62 219 VAL A CA 1
ATOM 1784 C C . VAL A 1 219 ? -27.083 -2.184 17.290 1.00 45.62 219 VAL A C 1
ATOM 1786 O O . VAL A 1 219 ? -25.895 -2.478 17.125 1.00 45.62 219 VAL A O 1
ATOM 1789 N N . PRO A 1 220 ? -27.620 -2.114 18.519 1.00 46.66 220 PRO A N 1
ATOM 1790 C CA . PRO A 1 220 ? -26.877 -2.591 19.663 1.00 46.66 220 PRO A CA 1
ATOM 1791 C C . PRO A 1 220 ? -26.701 -4.095 19.473 1.00 46.66 220 PRO A C 1
ATOM 1793 O O . PRO A 1 220 ? -27.617 -4.869 19.712 1.00 46.66 220 PRO A O 1
ATOM 1796 N N . VAL A 1 221 ? -25.506 -4.533 19.079 1.00 47.03 221 VAL A N 1
ATOM 1797 C CA . VAL A 1 221 ? -25.136 -5.957 19.175 1.00 47.03 221 VAL A CA 1
ATOM 1798 C C . VAL A 1 221 ? -25.135 -6.401 20.653 1.00 47.03 221 VAL A C 1
ATOM 1800 O O . VAL A 1 221 ? -25.208 -7.583 20.964 1.00 47.03 221 VAL A O 1
ATOM 1803 N N . ALA A 1 222 ? -25.177 -5.440 21.586 1.00 43.88 222 ALA A N 1
ATOM 1804 C CA . ALA A 1 222 ? -25.354 -5.661 23.015 1.00 43.88 222 ALA A CA 1
ATOM 1805 C C . ALA A 1 222 ? -26.693 -6.321 23.409 1.00 43.88 222 ALA A C 1
ATOM 1807 O O . ALA A 1 222 ? -26.795 -6.795 24.535 1.00 43.88 222 ALA A O 1
ATOM 1808 N N . SER A 1 223 ? -27.709 -6.396 22.537 1.00 39.44 223 SER A N 1
ATOM 1809 C CA . SER A 1 223 ? -28.954 -7.122 22.853 1.00 39.44 223 SER A CA 1
ATOM 1810 C C . SER A 1 223 ? -28.959 -8.594 22.425 1.00 39.44 223 SER A C 1
ATOM 1812 O O . SER A 1 223 ? -29.951 -9.282 22.660 1.00 39.44 223 SER A O 1
ATOM 1814 N N . VAL A 1 224 ? -27.854 -9.109 21.871 1.00 43.94 224 VAL A N 1
ATOM 1815 C CA . VAL A 1 224 ? -27.620 -10.562 21.750 1.00 43.94 224 VAL A CA 1
ATOM 1816 C C . VAL A 1 224 ? -26.343 -10.977 22.485 1.00 43.94 224 VAL A C 1
ATOM 1818 O O . VAL A 1 224 ? -25.778 -12.028 22.224 1.00 43.94 224 VAL A O 1
ATOM 1821 N N . VAL A 1 225 ? -25.910 -10.197 23.477 1.00 47.22 225 VAL A N 1
ATOM 1822 C CA . VAL A 1 225 ? -25.200 -10.795 24.607 1.00 47.22 225 VAL A CA 1
ATOM 1823 C C . VAL A 1 225 ? -26.301 -11.240 25.553 1.00 47.22 225 VAL A C 1
ATOM 1825 O O . VAL A 1 225 ? -26.720 -10.504 26.449 1.00 47.22 225 VAL A O 1
ATOM 1828 N N . LYS A 1 226 ? -26.842 -12.443 25.315 1.00 49.41 226 LYS A N 1
ATOM 1829 C CA . LYS A 1 226 ? -27.475 -13.160 26.422 1.00 49.41 226 LYS A CA 1
ATOM 1830 C C . LYS A 1 226 ? -26.422 -13.131 27.525 1.00 49.41 226 LYS A C 1
ATOM 1832 O O . LYS A 1 226 ? -25.273 -13.457 27.255 1.00 49.41 226 LYS A O 1
ATOM 1837 N N . LYS A 1 227 ? -26.764 -12.624 28.713 1.00 48.09 227 LYS A N 1
ATOM 1838 C CA . LYS A 1 227 ? -25.933 -12.837 29.899 1.00 48.09 227 LYS A CA 1
ATOM 1839 C C . LYS A 1 227 ? -25.756 -14.342 29.966 1.00 48.09 227 LYS A C 1
ATOM 1841 O O . LYS A 1 227 ? -26.704 -15.015 30.365 1.00 48.09 227 LYS A O 1
ATOM 1846 N N . ASP A 1 228 ? -24.628 -14.850 29.488 1.00 54.84 228 ASP A N 1
ATOM 1847 C CA . ASP A 1 228 ? -24.324 -16.253 29.640 1.00 54.84 228 ASP A CA 1
ATOM 1848 C C . ASP A 1 228 ? -24.283 -16.454 31.152 1.00 54.84 228 ASP A C 1
ATOM 1850 O O . ASP A 1 228 ? -23.523 -15.770 31.847 1.00 54.84 228 ASP A O 1
ATOM 1854 N N . PRO A 1 229 ? -25.173 -17.282 31.718 1.00 62.62 229 PRO A N 1
ATOM 1855 C CA . PRO A 1 229 ? -25.146 -17.594 33.133 1.00 62.62 229 PRO A CA 1
ATOM 1856 C C . PRO A 1 229 ? -24.011 -18.593 33.362 1.00 62.62 229 PRO A C 1
ATOM 1858 O O . PRO A 1 229 ? -24.219 -19.676 33.902 1.00 62.62 229 PRO A O 1
ATOM 1861 N N . THR A 1 230 ? -22.814 -18.267 32.877 1.00 63.53 230 THR A N 1
ATOM 1862 C CA . THR A 1 230 ? -21.629 -19.081 33.053 1.00 63.53 230 THR A CA 1
ATOM 1863 C C . THR A 1 230 ? -21.257 -18.964 34.526 1.00 63.53 230 THR A C 1
ATOM 1865 O O . THR A 1 230 ? -20.991 -17.860 35.006 1.00 63.53 230 THR A O 1
ATOM 1868 N N . PRO A 1 231 ? -21.293 -20.061 35.297 1.00 73.25 231 PRO A N 1
ATOM 1869 C CA . PRO A 1 231 ? -20.907 -20.014 36.696 1.00 73.25 231 PRO A CA 1
ATOM 1870 C C . PRO A 1 231 ? -19.447 -19.543 36.820 1.00 73.25 231 PRO A C 1
ATOM 1872 O O . PRO A 1 231 ? -18.617 -19.912 35.985 1.00 73.25 231 PRO A O 1
ATOM 1875 N N . PRO A 1 232 ? -19.090 -18.807 37.889 1.00 75.81 232 PRO A N 1
ATOM 1876 C CA . PRO A 1 232 ? -17.768 -18.185 38.051 1.00 75.81 232 PRO A CA 1
ATOM 1877 C C . PRO A 1 232 ? -16.607 -19.196 38.043 1.00 75.81 232 PRO A C 1
ATOM 1879 O O . PRO A 1 232 ? -15.458 -18.856 37.789 1.00 75.81 232 PRO A O 1
ATOM 1882 N N . MET A 1 233 ? -16.895 -20.481 38.268 1.00 76.69 233 MET A N 1
ATOM 1883 C CA . MET A 1 233 ? -15.912 -21.565 38.181 1.00 76.69 233 MET A CA 1
ATOM 1884 C C . MET A 1 233 ? -15.439 -21.853 36.743 1.00 76.69 233 MET A C 1
ATOM 1886 O O . MET A 1 233 ? -14.380 -22.464 36.573 1.00 76.69 233 MET A O 1
ATOM 1890 N N . LEU A 1 234 ? -16.207 -21.439 35.728 1.00 70.75 234 LEU A N 1
ATOM 1891 C CA . LEU A 1 234 ? -15.925 -21.653 34.305 1.00 70.75 234 LEU A CA 1
ATOM 1892 C C . LEU A 1 234 ? -15.302 -20.435 33.611 1.00 70.75 234 LEU A C 1
ATOM 1894 O O . LEU A 1 234 ? -14.788 -20.593 32.507 1.00 70.75 234 LEU A O 1
ATOM 1898 N N . GLU A 1 235 ? -15.253 -19.266 34.259 1.00 79.00 235 GLU A N 1
ATOM 1899 C CA . GLU A 1 235 ? -14.607 -18.059 33.710 1.00 79.00 235 GLU A CA 1
ATOM 1900 C C . GLU A 1 235 ? -13.142 -18.318 33.328 1.00 79.00 235 GLU A C 1
ATOM 1902 O O . GLU A 1 235 ? -12.672 -17.879 32.285 1.00 79.00 235 GLU A O 1
ATOM 1907 N N . LYS A 1 236 ? -12.429 -19.136 34.111 1.00 83.12 236 LYS A N 1
ATOM 1908 C CA . LYS A 1 236 ? -11.039 -19.524 33.816 1.00 83.12 236 LYS A CA 1
ATOM 1909 C C . LYS A 1 236 ? -10.865 -20.321 32.514 1.00 83.12 236 LYS A C 1
ATOM 1911 O O . LYS A 1 236 ? -9.755 -20.384 31.995 1.00 83.12 236 LYS A O 1
ATOM 1916 N N . TYR A 1 237 ? -11.927 -20.952 32.011 1.00 80.50 237 TYR A N 1
ATOM 1917 C CA . TYR A 1 237 ? -11.915 -21.727 30.766 1.00 80.50 237 TYR A CA 1
ATOM 1918 C C . TYR A 1 237 ? -12.494 -20.950 29.579 1.00 80.50 237 TYR A C 1
ATOM 1920 O O . TYR A 1 237 ? -12.443 -21.440 28.455 1.00 80.50 237 TYR A O 1
ATOM 1928 N N . GLU A 1 238 ? -12.999 -19.734 29.786 1.00 79.81 238 GLU A N 1
ATOM 1929 C CA . GLU A 1 238 ? -13.464 -18.853 28.711 1.00 79.81 238 GLU A CA 1
ATOM 1930 C C . GLU A 1 238 ? -12.427 -18.657 27.583 1.00 79.81 238 GLU A C 1
ATOM 1932 O O . GLU A 1 238 ? -12.795 -18.865 26.422 1.00 79.81 238 GLU A O 1
ATOM 1937 N N . PRO A 1 239 ? -11.123 -18.409 27.853 1.00 82.88 239 PRO A N 1
ATOM 1938 C CA . PRO A 1 239 ? -10.138 -18.299 26.774 1.00 82.88 239 PRO A CA 1
ATOM 1939 C C . PRO A 1 239 ? -9.958 -19.605 25.984 1.00 82.88 239 PRO A C 1
ATOM 1941 O O . PRO A 1 239 ? -9.670 -19.564 24.790 1.00 82.88 239 PRO A O 1
ATOM 1944 N N . PHE A 1 240 ? -10.160 -20.761 26.622 1.00 83.25 240 PHE A N 1
ATOM 1945 C CA . PHE A 1 240 ? -10.102 -22.068 25.963 1.00 83.25 240 PHE A CA 1
ATOM 1946 C C . PHE A 1 240 ? -11.304 -22.282 25.031 1.00 83.25 240 PHE A C 1
ATOM 1948 O O . PHE A 1 240 ? -11.130 -22.699 23.887 1.00 83.25 240 PHE A O 1
ATOM 1955 N N . PHE A 1 241 ? -12.514 -21.923 25.468 1.00 81.44 241 PHE A N 1
ATOM 1956 C CA . PHE A 1 241 ? -13.704 -21.984 24.615 1.00 81.44 241 PHE A CA 1
ATOM 1957 C C . PHE A 1 241 ? -13.641 -20.992 23.448 1.00 81.44 241 PHE A C 1
ATOM 1959 O O . PHE A 1 241 ? -14.046 -21.340 22.341 1.00 81.44 241 PHE A O 1
ATOM 1966 N N . ALA A 1 242 ? -13.076 -19.798 23.653 1.00 81.69 242 ALA A N 1
ATOM 1967 C CA . ALA A 1 242 ? -12.883 -18.817 22.586 1.00 81.69 242 ALA A CA 1
ATOM 1968 C C . ALA A 1 242 ? -11.922 -19.323 21.495 1.00 81.69 242 ALA A C 1
ATOM 1970 O O . ALA A 1 242 ? -12.168 -19.118 20.305 1.00 81.69 242 ALA A O 1
ATOM 1971 N N . GLN A 1 243 ? -10.846 -20.013 21.888 1.00 82.69 243 GLN A N 1
ATOM 1972 C CA . GLN A 1 243 ? -9.933 -20.665 20.945 1.00 82.69 243 GLN A CA 1
ATOM 1973 C C . GLN A 1 243 ? -10.630 -21.797 20.191 1.00 82.69 243 GLN A C 1
ATOM 1975 O O . GLN A 1 243 ? -10.606 -21.808 18.964 1.00 82.69 243 GLN A O 1
ATOM 1980 N N . LEU A 1 244 ? -11.348 -22.672 20.898 1.00 84.06 244 LEU A N 1
ATOM 1981 C CA . LEU A 1 244 ? -12.101 -23.753 20.261 1.00 84.06 244 LEU A CA 1
ATOM 1982 C C . LEU A 1 244 ? -13.159 -23.253 19.285 1.00 84.06 244 LEU A C 1
ATOM 1984 O O . LEU A 1 244 ? -13.328 -23.837 18.224 1.00 84.06 244 LEU A O 1
ATOM 1988 N N . GLN A 1 245 ? -13.857 -22.169 19.610 1.00 81.44 245 GLN A N 1
ATOM 1989 C CA . GLN A 1 245 ? -14.850 -21.586 18.714 1.00 81.44 245 GLN A CA 1
ATOM 1990 C C . GLN A 1 245 ? -14.200 -20.968 17.472 1.00 81.44 245 GLN A C 1
ATOM 1992 O O . GLN A 1 245 ? -14.751 -21.044 16.374 1.00 81.44 245 GLN A O 1
ATOM 1997 N N . LYS A 1 246 ? -13.011 -20.379 17.626 1.00 82.81 246 LYS A N 1
ATOM 1998 C CA . LYS A 1 246 ? -12.221 -19.875 16.500 1.00 82.81 246 LYS A CA 1
ATOM 1999 C C . LYS A 1 246 ? -11.769 -21.012 15.580 1.00 82.81 246 LYS A C 1
ATOM 2001 O O . LYS A 1 246 ? -11.856 -20.856 14.364 1.00 82.81 246 LYS A O 1
ATOM 2006 N N . ASP A 1 247 ? -11.344 -22.135 16.149 1.00 79.62 247 ASP A N 1
ATOM 2007 C CA . ASP A 1 247 ? -10.862 -23.294 15.393 1.00 79.62 247 ASP A CA 1
ATOM 2008 C C . ASP A 1 247 ? -12.013 -24.104 14.771 1.00 79.62 247 ASP A C 1
ATOM 2010 O O . ASP A 1 247 ? -11.894 -24.553 13.633 1.00 79.62 247 ASP A O 1
ATOM 2014 N N . ALA A 1 248 ? -13.165 -24.193 15.440 1.00 79.75 248 ALA A N 1
ATOM 2015 C CA . ALA A 1 248 ? -14.391 -24.792 14.901 1.00 79.75 248 ALA A CA 1
ATOM 2016 C C . ALA A 1 248 ? -14.961 -24.023 13.700 1.00 79.75 248 ALA A C 1
ATOM 2018 O O . ALA A 1 248 ? -15.553 -24.616 12.810 1.00 79.75 248 ALA A O 1
ATOM 2019 N N . ASN A 1 249 ? -14.754 -22.704 13.630 1.00 75.00 249 ASN A N 1
ATOM 2020 C CA . ASN A 1 249 ? -15.116 -21.925 12.439 1.00 75.00 249 ASN A CA 1
ATOM 2021 C C . ASN A 1 249 ? -14.149 -22.145 11.264 1.00 75.00 249 ASN A C 1
ATOM 2023 O O . ASN A 1 249 ? -14.456 -21.745 10.142 1.00 75.00 249 ASN A O 1
ATOM 2027 N N . LYS A 1 250 ? -12.956 -22.689 11.530 1.00 78.94 250 LYS A N 1
ATOM 2028 C CA . LYS A 1 250 ? -11.889 -22.873 10.541 1.00 78.94 250 LYS A CA 1
ATOM 2029 C C . LYS A 1 250 ? -11.802 -24.314 10.034 1.00 78.94 250 LYS A C 1
ATOM 2031 O O . LYS A 1 250 ? -11.376 -24.515 8.903 1.00 78.94 250 LYS A O 1
ATOM 2036 N N . THR A 1 251 ? -12.165 -25.284 10.868 1.00 72.62 251 THR A N 1
ATOM 2037 C CA . THR A 1 251 ? -12.032 -26.720 10.599 1.00 72.62 251 THR A CA 1
ATOM 2038 C C . THR A 1 251 ? -13.356 -27.425 10.854 1.00 72.62 251 THR A C 1
ATOM 2040 O O . THR A 1 251 ? -13.978 -27.227 11.897 1.00 72.62 251 THR A O 1
ATOM 2043 N N . ASP A 1 252 ? -13.758 -28.307 9.939 1.00 76.56 252 ASP A N 1
ATOM 2044 C CA . ASP A 1 252 ? -14.981 -29.111 10.087 1.00 76.56 252 ASP A CA 1
ATOM 2045 C C . ASP A 1 252 ? -14.820 -30.233 11.140 1.00 76.56 252 ASP A C 1
ATOM 2047 O O . ASP A 1 252 ? -15.774 -30.932 11.482 1.00 76.56 252 ASP A O 1
ATOM 2051 N N . GLY A 1 253 ? -13.606 -30.413 11.677 1.00 77.81 253 GLY A N 1
ATOM 2052 C CA . GLY A 1 253 ? -13.261 -31.435 12.666 1.00 77.81 253 GLY A CA 1
ATOM 2053 C C . GLY A 1 253 ? -13.697 -31.136 14.104 1.00 77.81 253 GLY A C 1
ATOM 2054 O O . GLY A 1 253 ? -13.673 -32.048 14.935 1.00 77.81 253 GLY A O 1
ATOM 2055 N N . ILE 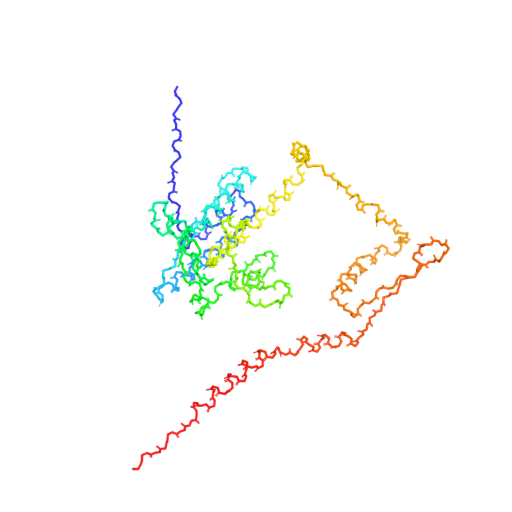A 1 254 ? -14.099 -29.898 14.423 1.00 85.88 254 ILE A N 1
ATOM 2056 C CA . ILE A 1 254 ? -14.535 -29.501 15.773 1.00 85.88 254 ILE A CA 1
ATOM 2057 C C . ILE A 1 254 ? -16.003 -29.102 15.736 1.00 85.88 254 ILE A C 1
ATOM 2059 O O . ILE A 1 254 ? -16.376 -28.105 15.126 1.00 85.88 254 ILE A O 1
ATOM 2063 N N . THR A 1 255 ? -16.846 -29.838 16.457 1.00 83.19 255 THR A N 1
ATOM 2064 C CA . THR A 1 255 ? -18.261 -29.487 16.624 1.00 83.19 255 THR A CA 1
ATOM 2065 C C . THR A 1 255 ? -18.551 -29.146 18.079 1.00 83.19 255 THR A C 1
ATOM 2067 O O . THR A 1 255 ? -18.308 -29.950 18.980 1.00 83.19 255 THR A O 1
ATOM 2070 N N . ILE A 1 256 ? -19.107 -27.956 18.312 1.00 83.88 256 ILE A N 1
ATOM 2071 C CA . ILE A 1 256 ? -19.560 -27.509 19.633 1.00 83.88 256 ILE A CA 1
ATOM 2072 C C . ILE A 1 256 ? -21.089 -27.590 19.661 1.00 83.88 256 ILE A C 1
ATOM 2074 O O . ILE A 1 256 ? -21.769 -26.903 18.901 1.00 83.88 256 ILE A O 1
ATOM 2078 N N . ILE A 1 257 ? -21.634 -28.443 20.528 1.00 84.19 257 ILE A N 1
ATOM 2079 C CA . ILE A 1 257 ? -23.076 -28.672 20.671 1.00 84.19 257 ILE A CA 1
ATOM 2080 C C . ILE A 1 257 ? -23.527 -28.122 22.019 1.00 84.19 257 ILE A C 1
ATOM 2082 O O . ILE A 1 257 ? -23.039 -28.550 23.065 1.00 84.19 257 ILE A O 1
ATOM 2086 N N . HIS A 1 258 ? -24.494 -27.207 22.001 1.00 82.81 258 HIS A N 1
ATOM 2087 C CA . HIS A 1 258 ? -25.122 -26.677 23.207 1.00 82.81 258 HIS A CA 1
ATOM 2088 C C . HIS A 1 258 ? -26.504 -27.307 23.394 1.00 82.81 258 HIS A C 1
ATOM 2090 O O . HIS A 1 258 ? -27.405 -27.117 22.575 1.00 82.81 258 HIS A O 1
ATOM 2096 N N . HIS A 1 259 ? -26.684 -28.048 24.483 1.00 80.38 259 HIS A N 1
ATOM 2097 C CA . HIS A 1 259 ? -27.981 -28.568 24.891 1.00 80.38 259 HIS A CA 1
ATOM 2098 C C . HIS A 1 259 ? -28.658 -27.568 25.823 1.00 80.38 259 HIS A C 1
ATOM 2100 O O . HIS A 1 259 ? -28.316 -27.452 27.002 1.00 80.38 259 HIS A O 1
ATOM 2106 N N . ALA A 1 260 ? -29.630 -26.843 25.271 1.00 80.62 260 ALA A N 1
ATOM 2107 C CA . ALA A 1 260 ? -30.499 -25.980 26.050 1.00 80.62 260 ALA A CA 1
ATOM 2108 C C . ALA A 1 260 ? -31.584 -26.802 26.755 1.00 80.62 260 ALA A C 1
ATOM 2110 O O . ALA A 1 260 ? -32.217 -27.677 26.157 1.00 80.62 260 ALA A O 1
ATOM 2111 N N . ASN A 1 261 ? -31.828 -26.492 28.022 1.00 78.75 261 ASN A N 1
ATOM 2112 C CA . ASN A 1 261 ? -32.940 -27.054 28.770 1.00 78.75 261 ASN A CA 1
ATOM 2113 C C . ASN A 1 261 ? -34.260 -26.488 28.238 1.00 78.75 261 ASN A C 1
ATOM 2115 O O . ASN A 1 261 ? -34.426 -25.273 28.121 1.00 78.75 261 ASN A O 1
ATOM 2119 N N . GLN A 1 262 ? -35.217 -27.364 27.936 1.00 77.00 262 GLN A N 1
ATOM 2120 C CA . GLN A 1 262 ? -36.503 -26.972 27.353 1.00 77.00 262 GLN A CA 1
ATOM 2121 C C . GLN A 1 262 ? -37.354 -26.100 28.292 1.00 77.00 262 GLN A C 1
ATOM 2123 O O . GLN A 1 262 ? -38.238 -25.391 27.819 1.00 77.00 262 GLN A O 1
ATOM 2128 N N . LEU A 1 263 ? -37.089 -26.128 29.605 1.00 71.19 263 LEU A N 1
ATOM 2129 C CA . LEU A 1 263 ? -37.852 -25.379 30.609 1.00 71.19 263 LEU A CA 1
ATOM 2130 C C . LEU A 1 263 ? -37.255 -24.000 30.924 1.00 71.19 263 LEU A C 1
ATOM 2132 O O . LEU A 1 263 ? -38.003 -23.054 31.155 1.00 71.19 263 LEU A O 1
ATOM 2136 N N . THR A 1 264 ? -35.926 -23.867 30.942 1.00 71.56 264 THR A N 1
ATOM 2137 C CA . THR A 1 264 ? -35.237 -22.617 31.324 1.00 71.56 264 THR A CA 1
ATOM 2138 C C . THR A 1 264 ? -34.658 -21.861 30.130 1.00 71.56 264 THR A C 1
ATOM 2140 O O . THR A 1 264 ? -34.349 -20.677 30.248 1.00 71.56 264 THR A O 1
ATOM 2143 N N . GLY A 1 265 ? -34.503 -22.519 28.975 1.00 67.81 265 GLY A N 1
ATOM 2144 C CA . GLY A 1 265 ? -33.864 -21.947 27.788 1.00 67.81 265 GLY A CA 1
ATOM 2145 C C . GLY A 1 265 ? -32.371 -21.649 27.965 1.00 67.81 265 GLY A C 1
ATOM 2146 O O . GLY A 1 265 ? -31.780 -20.990 27.107 1.00 67.81 265 GLY A O 1
ATOM 2147 N N . LEU A 1 266 ? -31.772 -22.105 29.070 1.00 71.19 266 LEU A N 1
ATOM 2148 C CA . LEU A 1 266 ? -30.350 -21.973 29.371 1.00 71.19 266 LEU A CA 1
ATOM 2149 C C . LEU A 1 266 ? -29.595 -23.216 28.893 1.00 71.19 266 LEU A C 1
ATOM 2151 O O . LEU A 1 266 ? -30.146 -24.316 28.867 1.00 71.19 266 LEU A O 1
ATOM 2155 N N . ASN A 1 267 ? -28.338 -23.027 28.497 1.00 71.19 267 ASN A N 1
ATOM 2156 C CA . ASN A 1 267 ? -27.462 -24.110 28.066 1.00 71.19 267 ASN A CA 1
ATOM 2157 C C . ASN A 1 267 ? -26.960 -24.877 29.297 1.00 71.19 267 ASN A C 1
ATOM 2159 O O . ASN A 1 267 ? -26.048 -24.410 29.976 1.00 71.19 267 AS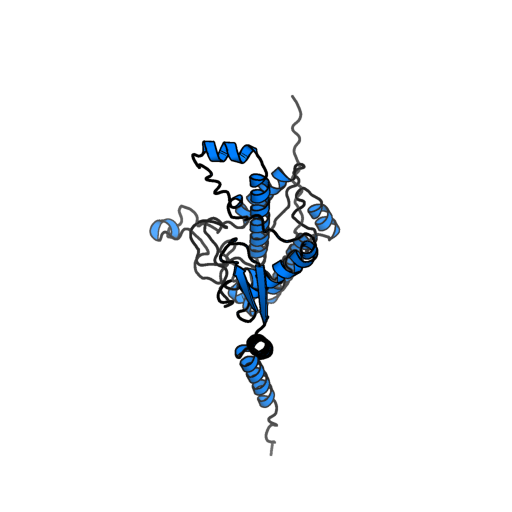N A O 1
ATOM 2163 N N . ASP A 1 268 ? -27.547 -26.042 29.572 1.00 72.94 268 ASP A N 1
ATOM 2164 C CA . ASP A 1 268 ? -27.181 -26.873 30.728 1.00 72.94 268 ASP A CA 1
ATOM 2165 C C . ASP A 1 268 ? -25.917 -27.695 30.451 1.00 72.94 268 ASP A C 1
ATOM 2167 O O . ASP A 1 268 ? -25.104 -27.925 31.346 1.00 72.94 268 ASP A O 1
ATOM 2171 N N . VAL A 1 269 ? -25.734 -28.137 29.202 1.00 79.50 269 VAL A N 1
ATOM 2172 C CA . VAL A 1 269 ? -24.598 -28.972 28.798 1.00 79.50 269 VAL A CA 1
ATOM 2173 C C . VAL A 1 269 ? -24.026 -28.460 27.484 1.00 79.50 269 VAL A C 1
ATOM 2175 O O . VAL A 1 269 ? -24.750 -28.278 26.508 1.00 79.50 269 VAL A O 1
ATOM 2178 N N . THR A 1 270 ? -22.711 -28.258 27.447 1.00 80.62 270 THR A N 1
ATOM 2179 C CA . THR A 1 270 ? -21.965 -28.009 26.209 1.00 80.62 270 THR A CA 1
ATOM 2180 C C . THR A 1 270 ? -21.033 -29.184 25.963 1.00 80.62 270 THR A C 1
ATOM 2182 O O . THR A 1 270 ? -20.246 -29.537 26.839 1.00 80.62 270 THR A O 1
ATOM 2185 N N . MET A 1 271 ? -21.126 -29.794 24.784 1.00 82.38 271 MET A N 1
ATOM 2186 C CA . MET A 1 271 ? -20.243 -30.876 24.354 1.00 82.38 271 MET A CA 1
ATOM 2187 C C . MET A 1 271 ? -19.337 -30.376 23.238 1.00 82.38 271 MET A C 1
ATOM 2189 O O . MET A 1 271 ? -19.809 -29.781 22.272 1.00 82.38 271 MET A O 1
ATOM 2193 N N . VAL A 1 272 ? -18.041 -30.641 23.372 1.00 85.75 272 VAL A N 1
ATOM 2194 C CA . VAL A 1 272 ? -17.050 -30.399 22.323 1.00 85.75 272 VAL A CA 1
ATOM 2195 C C . VAL A 1 272 ? -16.652 -31.757 21.765 1.00 85.75 272 VAL A C 1
ATOM 2197 O O . VAL A 1 272 ? -16.156 -32.608 22.505 1.00 85.75 272 VAL A O 1
ATOM 2200 N N . VAL A 1 273 ? -16.909 -31.971 20.480 1.00 86.62 273 VAL A N 1
ATOM 2201 C CA . VAL A 1 273 ? -16.595 -33.215 19.775 1.00 86.62 273 VAL A CA 1
ATOM 2202 C C . VAL A 1 273 ? -15.472 -32.939 18.787 1.00 86.62 273 VAL A C 1
ATOM 2204 O O . VAL A 1 273 ? -15.594 -32.049 17.948 1.00 86.62 273 VAL A O 1
ATOM 2207 N N . PHE A 1 274 ? -14.398 -33.719 18.890 1.00 88.38 274 PHE A N 1
ATOM 2208 C CA . PHE A 1 274 ? -13.289 -33.715 17.941 1.00 88.38 274 PHE A CA 1
ATOM 2209 C C . PHE A 1 274 ? -13.380 -34.970 17.072 1.00 88.38 274 PHE A C 1
ATOM 2211 O O . PHE A 1 274 ? -13.238 -36.082 17.590 1.00 88.38 274 PHE A O 1
ATOM 2218 N N . ASP A 1 275 ? -13.598 -34.818 15.764 1.00 85.81 275 ASP A N 1
ATOM 2219 C CA . ASP A 1 275 ? -13.473 -35.941 14.831 1.00 85.81 275 ASP A CA 1
ATOM 2220 C C . ASP A 1 275 ? -12.013 -36.085 14.398 1.00 85.81 275 ASP A C 1
ATOM 2222 O O . ASP A 1 275 ? -11.520 -35.406 13.496 1.00 85.81 275 ASP A O 1
ATOM 2226 N N . LEU A 1 276 ? -11.309 -37.003 15.059 1.00 82.81 276 LEU A N 1
ATOM 2227 C CA . LEU A 1 276 ? -9.892 -37.262 14.808 1.00 82.81 276 LEU A CA 1
ATOM 2228 C C . LEU A 1 276 ? -9.601 -37.721 13.372 1.00 82.81 276 LEU A C 1
ATOM 2230 O O . LEU A 1 276 ? -8.466 -37.587 12.925 1.00 82.81 276 LEU A O 1
ATOM 2234 N N . ARG A 1 277 ? -10.592 -38.234 12.633 1.00 84.00 277 ARG A N 1
ATOM 2235 C CA . ARG A 1 277 ? -10.394 -38.677 11.243 1.00 84.00 277 ARG A CA 1
ATOM 2236 C C . ARG A 1 277 ? -10.239 -37.493 10.297 1.00 84.00 277 ARG A C 1
ATOM 2238 O O . ARG A 1 277 ? -9.411 -37.543 9.396 1.00 84.00 277 ARG A O 1
ATOM 2245 N N . ILE A 1 278 ? -10.998 -36.422 10.532 1.00 80.00 278 ILE A N 1
ATOM 2246 C CA . ILE A 1 278 ? -10.892 -35.182 9.755 1.00 80.00 278 ILE A CA 1
ATOM 2247 C C . ILE A 1 278 ? -9.530 -34.541 10.016 1.00 80.00 278 ILE A C 1
ATOM 2249 O O . ILE A 1 278 ? -8.836 -34.176 9.074 1.00 80.00 278 ILE A O 1
ATOM 2253 N N . PHE A 1 279 ? -9.089 -34.523 11.276 1.00 80.62 279 PHE A N 1
ATOM 2254 C CA . PHE A 1 279 ? -7.756 -34.033 11.623 1.00 80.62 279 PHE A CA 1
ATOM 2255 C C . PHE A 1 279 ? -6.627 -34.846 10.991 1.00 80.62 279 PHE A C 1
ATOM 2257 O O . PHE A 1 279 ? -5.649 -34.264 10.535 1.00 80.62 279 PHE A O 1
ATOM 2264 N N . GLN A 1 280 ? -6.744 -36.175 10.940 1.00 80.56 280 GLN A N 1
ATOM 2265 C CA . GLN A 1 280 ? -5.758 -37.021 10.261 1.00 80.56 280 GLN A CA 1
ATOM 2266 C C . GLN A 1 280 ? -5.715 -36.732 8.759 1.00 80.56 280 GLN A C 1
ATOM 2268 O O . GLN A 1 280 ? -4.631 -36.569 8.211 1.00 80.56 280 GLN A O 1
ATOM 2273 N N . HIS A 1 281 ? -6.873 -36.571 8.118 1.00 80.06 281 HIS A N 1
ATOM 2274 C CA . HIS A 1 281 ? -6.956 -36.219 6.703 1.00 80.06 281 HIS A CA 1
ATOM 2275 C C . HIS A 1 281 ? -6.387 -34.819 6.404 1.00 80.06 281 HIS A C 1
ATOM 2277 O O . HIS A 1 281 ? -5.648 -34.644 5.439 1.00 80.06 281 HIS A O 1
ATOM 2283 N N . GLU A 1 282 ? -6.677 -33.813 7.234 1.00 75.62 282 GLU A N 1
ATOM 2284 C CA . GLU A 1 282 ? -6.079 -32.474 7.111 1.00 75.62 282 GLU A CA 1
ATOM 2285 C C . GLU A 1 282 ? -4.559 -32.507 7.324 1.00 75.62 282 GLU A C 1
ATOM 2287 O O . GLU A 1 282 ? -3.816 -31.861 6.582 1.00 75.62 282 GLU A O 1
ATOM 2292 N N . LEU A 1 283 ? -4.079 -33.298 8.289 1.00 75.62 283 LEU A N 1
ATOM 2293 C CA . LEU A 1 283 ? -2.649 -33.487 8.531 1.00 75.62 283 LEU A CA 1
ATOM 2294 C C . LEU A 1 283 ? -1.969 -34.164 7.332 1.00 75.62 283 LEU A C 1
ATOM 2296 O O . LEU A 1 283 ? -0.886 -33.748 6.922 1.00 75.62 283 LEU A O 1
ATOM 2300 N N . GLU A 1 284 ? -2.606 -35.174 6.743 1.00 75.31 284 GLU A N 1
ATOM 2301 C CA . GLU A 1 284 ? -2.130 -35.849 5.535 1.00 75.31 284 GLU A CA 1
ATOM 2302 C C . GLU A 1 284 ? -2.091 -34.893 4.340 1.00 75.31 284 GLU A C 1
ATOM 2304 O O . GLU A 1 284 ? -1.054 -34.809 3.688 1.00 75.31 284 GLU A O 1
ATOM 2309 N N . MET A 1 285 ? -3.135 -34.088 4.114 1.00 66.62 285 MET A N 1
ATOM 2310 C CA . MET A 1 285 ? -3.131 -33.067 3.056 1.00 66.62 285 MET A CA 1
ATOM 2311 C C . MET A 1 285 ? -2.073 -31.976 3.280 1.00 66.62 285 MET A C 1
ATOM 2313 O O . MET A 1 285 ? -1.494 -31.477 2.316 1.00 66.62 285 MET A O 1
ATOM 2317 N N . SER A 1 286 ? -1.778 -31.622 4.534 1.00 63.91 286 SER A N 1
ATOM 2318 C CA . SER A 1 286 ? -0.709 -30.665 4.855 1.00 63.91 286 SER A CA 1
ATOM 2319 C C . SER A 1 286 ? 0.698 -31.241 4.646 1.00 63.91 286 SER A C 1
ATOM 2321 O O . SER A 1 286 ? 1.624 -30.504 4.315 1.00 63.91 286 SER A O 1
ATOM 2323 N N . ASN A 1 287 ? 0.856 -32.560 4.806 1.00 64.62 287 ASN A N 1
ATOM 2324 C CA . ASN A 1 287 ? 2.122 -33.268 4.618 1.00 64.62 287 ASN A CA 1
ATOM 2325 C C . ASN A 1 287 ? 2.330 -33.764 3.184 1.00 64.62 287 ASN A C 1
ATOM 2327 O O . ASN A 1 287 ? 3.458 -34.104 2.820 1.00 64.62 287 ASN A O 1
ATOM 2331 N N . THR A 1 288 ? 1.284 -33.819 2.355 1.00 59.56 288 THR A N 1
ATOM 2332 C CA . THR A 1 288 ? 1.450 -34.090 0.929 1.00 59.56 288 THR A CA 1
ATOM 2333 C C . THR A 1 288 ? 2.041 -32.857 0.248 1.00 59.56 288 THR A C 1
ATOM 2335 O O . THR A 1 288 ? 1.376 -31.820 0.207 1.00 59.56 288 THR A O 1
ATOM 2338 N N . PRO A 1 289 ? 3.267 -32.926 -0.306 1.00 55.31 289 PRO A N 1
ATOM 2339 C CA . PRO A 1 289 ? 3.793 -31.831 -1.102 1.00 55.31 289 PRO A CA 1
ATOM 2340 C C . PRO A 1 289 ? 2.842 -31.587 -2.269 1.00 55.31 289 PRO A C 1
ATOM 2342 O O . PRO A 1 289 ? 2.459 -32.523 -2.974 1.00 55.31 289 PRO A O 1
ATOM 2345 N N . THR A 1 290 ? 2.450 -30.327 -2.448 1.00 63.91 290 THR A N 1
ATOM 2346 C CA . THR A 1 290 ? 1.552 -29.871 -3.508 1.00 63.91 290 THR A CA 1
ATOM 2347 C C . THR A 1 290 ? 1.955 -30.514 -4.836 1.00 63.91 290 THR A C 1
ATOM 2349 O O . THR A 1 290 ? 3.144 -30.567 -5.150 1.00 63.91 290 THR A O 1
ATOM 2352 N N . ALA A 1 291 ? 1.000 -30.967 -5.654 1.00 60.00 291 ALA A N 1
ATOM 2353 C CA . ALA A 1 291 ? 1.300 -31.584 -6.956 1.00 60.00 291 ALA A CA 1
ATOM 2354 C C . ALA A 1 291 ? 2.210 -30.699 -7.840 1.00 60.00 291 ALA A C 1
ATOM 2356 O O . ALA A 1 291 ? 3.028 -31.200 -8.607 1.00 60.00 291 ALA A O 1
ATOM 2357 N N . ALA A 1 292 ? 2.138 -29.375 -7.660 1.00 56.88 292 ALA A N 1
ATOM 2358 C CA . ALA A 1 292 ? 3.043 -28.408 -8.275 1.00 56.88 292 ALA A CA 1
ATOM 2359 C C . ALA A 1 292 ? 4.508 -28.539 -7.805 1.00 56.88 292 ALA A C 1
ATOM 2361 O O . ALA A 1 292 ? 5.418 -28.409 -8.616 1.00 56.88 292 ALA A O 1
ATOM 2362 N N . PHE A 1 293 ? 4.749 -28.825 -6.523 1.00 64.25 293 PHE A N 1
ATOM 2363 C CA . PHE A 1 293 ? 6.083 -29.060 -5.962 1.00 64.25 293 PHE A CA 1
ATOM 2364 C C . PHE A 1 293 ? 6.646 -30.421 -6.393 1.00 64.25 293 PHE A C 1
ATOM 2366 O O . PHE A 1 293 ? 7.823 -30.514 -6.735 1.00 64.25 293 PHE A O 1
ATOM 2373 N N . GLN A 1 294 ? 5.803 -31.459 -6.463 1.00 64.31 294 GLN A N 1
ATOM 2374 C CA . GLN A 1 294 ? 6.202 -32.760 -7.018 1.00 64.31 294 GLN A CA 1
ATOM 2375 C C . GLN A 1 294 ? 6.599 -32.648 -8.499 1.00 64.31 294 GLN A C 1
ATOM 2377 O O . GLN A 1 294 ? 7.661 -33.141 -8.874 1.00 64.31 294 GLN A O 1
ATOM 2382 N N . ALA A 1 295 ? 5.827 -31.918 -9.313 1.00 66.50 295 ALA A N 1
ATOM 2383 C CA . ALA A 1 295 ? 6.151 -31.685 -10.724 1.00 66.50 295 ALA A CA 1
ATOM 2384 C C . ALA A 1 295 ? 7.470 -30.906 -10.921 1.00 66.50 295 ALA A C 1
ATOM 2386 O O . ALA A 1 295 ? 8.225 -31.171 -11.858 1.00 66.50 295 ALA A O 1
ATOM 2387 N N . LEU A 1 296 ? 7.780 -29.969 -10.019 1.00 66.25 296 LEU A N 1
ATOM 2388 C CA . LEU A 1 296 ? 9.017 -29.179 -10.055 1.00 66.25 296 LEU A CA 1
ATOM 2389 C C . LEU A 1 296 ? 10.244 -30.020 -9.662 1.00 66.25 296 LEU A C 1
ATOM 2391 O O . LEU A 1 296 ? 11.320 -29.875 -10.245 1.00 66.25 296 LEU A O 1
ATOM 2395 N N . MET A 1 297 ? 10.070 -30.952 -8.722 1.00 68.25 297 MET A N 1
ATOM 2396 C CA . MET A 1 297 ? 11.118 -31.884 -8.300 1.00 68.25 297 MET A CA 1
ATOM 2397 C C . MET A 1 297 ? 11.425 -32.934 -9.384 1.00 68.25 297 MET A C 1
ATOM 2399 O O . MET A 1 297 ? 12.589 -33.261 -9.621 1.00 68.25 297 MET A O 1
ATOM 2403 N N . GLU A 1 298 ? 10.403 -33.399 -10.111 1.00 68.81 298 GLU A N 1
ATOM 2404 C CA . GLU A 1 298 ? 10.559 -34.299 -11.266 1.00 68.81 298 GLU A CA 1
ATOM 2405 C C . GLU A 1 298 ? 11.294 -33.624 -12.438 1.00 68.81 298 GLU A C 1
ATOM 2407 O O . GLU A 1 298 ? 12.140 -34.240 -13.093 1.00 68.81 298 GLU A O 1
ATOM 2412 N N . GLN A 1 299 ? 11.050 -32.328 -12.667 1.00 64.31 299 GLN A N 1
ATOM 2413 C CA . GLN A 1 299 ? 11.796 -31.552 -13.662 1.00 64.31 299 GLN A CA 1
ATOM 2414 C C . GLN A 1 299 ? 13.280 -31.387 -13.306 1.00 64.31 299 GLN A C 1
ATOM 2416 O O . GLN A 1 299 ? 14.124 -31.440 -14.202 1.00 64.31 299 GLN A O 1
ATOM 2421 N N . GLN A 1 300 ? 13.626 -31.240 -12.022 1.00 59.88 300 GLN A N 1
ATOM 2422 C CA . GLN A 1 300 ? 15.029 -31.145 -11.601 1.00 59.88 300 GLN A CA 1
ATOM 2423 C C . GLN A 1 300 ? 15.786 -32.473 -11.729 1.00 59.88 300 GLN A C 1
ATOM 2425 O O . GLN A 1 300 ? 16.961 -32.462 -12.102 1.00 59.88 300 GLN A O 1
ATOM 2430 N N . MET A 1 301 ? 15.137 -33.617 -11.484 1.00 59.97 301 MET A N 1
ATOM 2431 C CA . MET A 1 301 ? 15.793 -34.918 -11.665 1.00 59.97 301 MET A CA 1
ATOM 2432 C C . MET A 1 301 ? 16.069 -35.238 -13.139 1.00 59.97 301 MET A C 1
ATOM 2434 O O . MET A 1 301 ? 17.171 -35.680 -13.461 1.00 59.97 301 MET A O 1
ATOM 2438 N N . ASN A 1 302 ? 15.139 -34.933 -14.050 1.00 60.31 302 ASN A N 1
ATOM 2439 C CA . ASN A 1 302 ? 15.340 -35.179 -15.484 1.00 60.31 302 ASN A CA 1
ATOM 2440 C C . ASN A 1 302 ? 16.406 -34.268 -16.123 1.00 60.31 302 ASN A C 1
ATOM 2442 O O . ASN A 1 302 ? 17.058 -34.673 -17.087 1.00 60.31 302 ASN A O 1
ATOM 2446 N N . ALA A 1 303 ? 16.630 -33.066 -15.582 1.00 57.69 303 ALA A N 1
ATOM 2447 C CA . ALA A 1 303 ? 17.667 -32.156 -16.073 1.00 57.69 303 ALA A CA 1
ATOM 2448 C C . ALA A 1 303 ? 19.098 -32.646 -15.768 1.00 57.69 303 ALA A C 1
ATOM 2450 O O . ALA A 1 303 ? 20.010 -32.399 -16.556 1.00 57.69 303 ALA A O 1
ATOM 2451 N N . ASN A 1 304 ? 19.305 -33.383 -14.671 1.00 54.97 304 ASN A N 1
ATOM 2452 C CA . ASN A 1 304 ? 20.635 -33.873 -14.290 1.00 54.97 304 ASN A CA 1
ATOM 2453 C C . ASN A 1 304 ? 21.058 -35.156 -15.026 1.00 54.97 304 ASN A C 1
ATOM 2455 O O . ASN A 1 304 ? 22.252 -35.416 -15.159 1.00 54.97 304 ASN A O 1
ATOM 2459 N N . THR A 1 305 ? 20.118 -35.949 -15.549 1.00 53.12 305 THR A N 1
ATOM 2460 C CA . THR A 1 305 ? 20.446 -37.201 -16.259 1.00 53.12 305 THR A CA 1
ATOM 2461 C C . THR A 1 305 ? 20.943 -36.972 -17.695 1.00 53.12 305 THR A C 1
ATOM 2463 O O . THR A 1 305 ? 21.575 -37.856 -18.267 1.00 53.12 305 THR A O 1
ATOM 2466 N N . GLN A 1 306 ? 20.737 -35.788 -18.286 1.00 52.34 306 GLN A N 1
ATOM 2467 C CA . GLN A 1 306 ? 21.192 -35.493 -19.657 1.00 52.34 306 GLN A CA 1
ATOM 2468 C C . GLN A 1 306 ? 22.641 -34.978 -19.767 1.00 52.34 306 GLN A C 1
ATOM 2470 O O . GLN A 1 306 ? 23.153 -34.867 -20.877 1.00 52.34 306 GLN A O 1
ATOM 2475 N N . LEU A 1 307 ? 23.341 -34.717 -18.655 1.00 52.19 307 LEU A N 1
ATOM 2476 C CA . LEU A 1 307 ? 24.734 -34.228 -18.666 1.00 52.19 307 LEU A CA 1
ATOM 2477 C C . LEU A 1 307 ? 25.800 -35.328 -18.495 1.00 52.19 307 LEU A C 1
ATOM 2479 O O . LEU A 1 307 ? 26.988 -35.027 -18.407 1.00 52.19 307 LEU A O 1
ATOM 2483 N N . GLN A 1 308 ? 25.406 -36.604 -18.486 1.00 48.03 308 GLN A N 1
ATOM 2484 C CA . GLN A 1 308 ? 26.319 -37.752 -18.422 1.00 48.03 308 GLN A CA 1
ATOM 2485 C C . GLN A 1 308 ? 26.066 -38.728 -19.576 1.00 48.03 308 GLN A C 1
ATOM 2487 O O . GLN A 1 308 ? 25.686 -39.878 -19.381 1.00 48.03 308 GLN A O 1
ATOM 2492 N N . GLN A 1 309 ? 26.309 -38.274 -20.806 1.00 47.50 309 GLN A N 1
ATOM 2493 C CA . GLN A 1 309 ? 26.685 -39.178 -21.893 1.00 47.50 309 GLN A CA 1
ATOM 2494 C C . GLN A 1 309 ? 28.159 -38.930 -22.238 1.00 47.50 309 GLN A C 1
ATOM 2496 O O . GLN A 1 309 ? 28.497 -37.816 -22.639 1.00 47.50 309 GLN A O 1
ATOM 2501 N N . PRO A 1 310 ? 29.058 -39.915 -22.054 1.00 50.16 310 PRO A N 1
ATOM 2502 C CA . PRO A 1 310 ? 30.424 -39.809 -22.542 1.00 50.16 310 PRO A CA 1
ATOM 2503 C C . PRO A 1 310 ? 30.434 -39.894 -24.073 1.00 50.16 310 PRO A C 1
ATOM 2505 O O . PRO A 1 310 ? 29.814 -40.783 -24.659 1.00 50.16 310 PRO A O 1
ATOM 2508 N N . SER A 1 311 ? 31.134 -38.951 -24.703 1.00 46.56 311 SER A N 1
ATOM 2509 C CA . SER A 1 311 ? 31.373 -38.900 -26.146 1.00 46.56 311 SER A CA 1
ATOM 2510 C C . SER A 1 311 ? 31.955 -40.224 -26.667 1.00 46.56 311 SER A C 1
ATOM 2512 O O . SER A 1 311 ? 32.876 -40.757 -26.040 1.00 46.56 311 SER A O 1
ATOM 2514 N N . PRO A 1 312 ? 31.462 -40.761 -27.800 1.00 55.19 312 PRO A N 1
ATOM 2515 C CA . PRO A 1 312 ? 32.079 -41.910 -28.447 1.00 55.19 312 PRO A CA 1
ATOM 2516 C C . PRO A 1 312 ? 33.426 -41.486 -29.045 1.00 55.19 312 PRO A C 1
ATOM 2518 O O . PRO A 1 312 ? 33.548 -40.392 -29.594 1.00 55.19 312 PRO A O 1
ATOM 2521 N N . GLY A 1 313 ? 34.431 -42.335 -28.844 1.00 47.81 313 GLY A N 1
ATOM 2522 C CA . GLY A 1 313 ? 35.835 -42.050 -29.108 1.00 47.81 313 GLY A CA 1
ATOM 2523 C C . GLY A 1 313 ? 36.191 -41.879 -30.582 1.00 47.81 313 GLY A C 1
ATOM 2524 O O . GLY A 1 313 ? 35.543 -42.434 -31.468 1.00 47.81 313 GLY A O 1
ATOM 2525 N N . ASP A 1 314 ? 37.266 -41.119 -30.776 1.00 47.50 314 ASP A N 1
ATOM 2526 C CA . ASP A 1 314 ? 38.044 -41.031 -32.003 1.00 47.50 314 ASP A CA 1
ATOM 2527 C C . ASP A 1 314 ? 38.798 -42.357 -32.238 1.00 47.50 314 ASP A C 1
ATOM 2529 O O . ASP A 1 314 ? 39.665 -42.734 -31.443 1.00 47.50 314 ASP A O 1
ATOM 2533 N N . GLU A 1 315 ? 38.469 -43.038 -33.338 1.00 44.75 315 GLU A N 1
ATOM 2534 C CA . GLU A 1 315 ? 39.366 -43.913 -34.113 1.00 44.75 315 GLU A CA 1
ATOM 2535 C C . GLU A 1 315 ? 39.539 -43.322 -35.517 1.00 44.75 315 GLU A C 1
ATOM 2537 O O . GLU A 1 315 ? 38.523 -42.861 -36.095 1.00 44.75 315 GLU A O 1
#

pLDDT: mean 77.7, std 14.69, range [35.22, 95.19]

Foldseek 3Di:
DDDDPDDPPDPDDALLPDDLVRLVVQCPAQAVLCHSVLSVLLNVLVVVVVVVCVVPVFDDDHDDQGFDNDNHNLVSLVVSLVSLLVQLAFAFDDPPDCCCVPVVRGFDQLDAAQFARRPGGRNVVVVVVPNSQQVRADPVPRGGNQQVAQADPPPRDGHRHWAANRRVDHDTTRYHHHSSSSSSSVSSVVSVVVSVVVCVVDPVVVVVCVVVVNPPPPPPPVVPVPVQVPPPVCPVCVVVVVVLVVVVVVFVQWDWDFDADPPPRHRPDIDIGGDVVSVVVVVVVVPPDDVVVVVVVVVVVVVVVVVDDDDDDDD